Protein AF-A0A7W0KDU4-F1 (afdb_monomer)

Nearest PDB structures (foldseek):
  5l0y-assembly3_C  TM=4.596E-01  e=6.967E-01  Thermochaetoides thermophila DSM 1495
  5krw-assembly1_A  TM=3.909E-01  e=6.651E+00  Salmonella enterica subsp. enterica serovar Typhimurium str. LT2
  2jr0-assembly1_A  TM=1.938E-01  e=4.102E+00  Aquifex aeolicus

Sequence (193 aa):
MLVTELACRDMEAGVRGPADRLGRLIRRILRRAVSKEVAPSSPGLELHPHPRVVNATDPDQTAARPRVPEAALAFRWRRHPQLLSQSTVSVDAEDHERSARSAAVRGLFLARSGRFDDARTAFAVAAEASIDLTATPGFWDLPRSGMLAAAAAYEDVERFREAAALSARVRLRYRPRSMPAMPAGRRRTASGS

Mean predicted aligned error: 19.47 Å

Solvent-accessible surface area (backbone atoms only — not comparable to full-atom values): 12152 Å² total; per-residue (Å²): 145,79,78,72,66,70,69,63,64,73,73,68,82,67,86,86,62,69,64,71,59,49,57,58,51,54,55,56,54,55,64,62,62,74,76,75,82,88,87,89,81,86,80,85,79,84,78,80,86,80,80,88,82,83,82,81,84,85,94,82,81,96,69,92,66,86,79,69,62,65,76,67,64,76,49,61,81,78,67,44,67,72,58,52,55,54,50,49,57,53,50,54,53,52,51,51,51,52,50,20,54,52,26,38,54,50,13,52,54,29,21,67,72,67,40,33,70,65,12,16,56,28,26,26,56,10,41,67,70,68,51,64,65,82,77,40,88,69,46,89,74,42,49,72,64,28,52,49,23,48,23,50,12,25,46,76,65,69,37,49,68,59,18,50,52,48,48,51,51,50,49,63,74,68,50,82,74,81,72,76,79,73,75,81,70,76,77,77,74,87,74,82,132

Secondary structure (DSSP, 8-state):
--SSSTTTTTSS-----THHHHHHHHHHHHHHHTT------------PPPP------------------GGGTTTGGGG-HHHHHHHHHHHHHHHHHHHHHHHHHHHHHHHHTT-HHHHHHHHHHHHHTT--GGGSTTGGGS-HHHHHHHHHHHHHTT-HHHHHHHHHHHHHHTPPPPPPPPP----------

Foldseek 3Di:
DPPPPVVVVVVPPDDDDCPVVVVVVVVVVVVVVVPPDDDDDDDDPDDDDDDDDDDDDDDDDPDDDPCPPVVVVVCPVVPDVVVVVVVVVVVVLVVLQVQLLVLLVVLQVCQQVVNLQSSLVSLLSNVLNVDDSVPRPCSVVGDLSSLLSNLVSCVVNVVPVSSVVSVVVSCVVPPDDDDPDDPPPPPPPPDDD

Radius of gyration: 34.62 Å; Cα contacts (8 Å, |Δi|>4): 107; chains: 1; bounding box: 67×67×109 Å

pLDDT: mean 72.63, std 21.61, range [38.09, 98.31]

Structure (mmCIF, N/CA/C/O backbone):
data_AF-A0A7W0KDU4-F1
#
_entry.id   AF-A0A7W0KDU4-F1
#
loop_
_atom_site.group_PDB
_atom_site.id
_atom_site.type_symbol
_atom_site.label_atom_id
_atom_site.label_alt_id
_atom_site.label_comp_id
_atom_site.label_asym_id
_atom_site.label_entity_id
_atom_site.label_seq_id
_atom_site.pdbx_PDB_ins_code
_atom_site.Cartn_x
_atom_site.Cartn_y
_atom_site.Cartn_z
_atom_site.occupancy
_atom_site.B_iso_or_equiv
_atom_site.auth_seq_id
_atom_site.auth_comp_id
_atom_site.auth_asym_id
_atom_site.auth_atom_id
_atom_site.pdbx_PDB_model_num
ATOM 1 N N . MET A 1 1 ? -0.825 10.100 43.934 1.00 46.88 1 MET A N 1
ATOM 2 C CA . MET A 1 1 ? -0.327 8.836 43.342 1.00 46.88 1 MET A CA 1
ATOM 3 C C . MET A 1 1 ? -1.505 7.922 42.993 1.00 46.88 1 MET A C 1
ATOM 5 O O . MET A 1 1 ? -1.745 6.964 43.704 1.00 46.88 1 MET A O 1
ATOM 9 N N . LEU A 1 2 ? -2.285 8.234 41.948 1.00 54.66 2 LEU A N 1
ATOM 10 C CA . LEU A 1 2 ? -3.469 7.437 41.551 1.00 54.66 2 LEU A CA 1
ATOM 11 C C . LEU A 1 2 ? -3.632 7.310 40.020 1.00 54.66 2 LEU A C 1
ATOM 13 O O . LEU A 1 2 ? -4.696 6.949 39.537 1.00 54.66 2 LEU A O 1
ATOM 17 N N . VAL A 1 3 ? -2.594 7.625 39.235 1.00 51.94 3 VAL A N 1
ATOM 18 C CA . VAL A 1 3 ? -2.694 7.680 37.759 1.00 51.94 3 VAL A CA 1
ATOM 19 C C . VAL A 1 3 ? -2.113 6.425 37.086 1.00 51.94 3 VAL A C 1
ATOM 21 O O . VAL A 1 3 ? -2.343 6.191 35.907 1.00 51.94 3 VAL A O 1
ATOM 24 N N . THR A 1 4 ? -1.413 5.563 37.829 1.00 56.12 4 THR A N 1
ATOM 25 C CA . THR A 1 4 ? -0.739 4.375 37.278 1.00 56.12 4 THR A CA 1
ATOM 26 C C . THR A 1 4 ? -1.557 3.082 37.332 1.00 56.12 4 THR A C 1
ATOM 28 O O . THR A 1 4 ? -1.210 2.141 36.629 1.00 56.12 4 THR A O 1
ATOM 31 N N . GLU A 1 5 ? -2.665 3.012 38.078 1.00 48.78 5 GLU A N 1
ATOM 32 C CA . GLU A 1 5 ? -3.461 1.771 38.154 1.00 48.78 5 GLU A CA 1
ATOM 33 C C . GLU A 1 5 ? -4.454 1.572 36.997 1.00 48.78 5 GLU A C 1
ATOM 35 O O . GLU A 1 5 ? -4.851 0.441 36.719 1.00 48.78 5 GLU A O 1
ATOM 40 N N . LEU A 1 6 ? -4.829 2.628 36.264 1.00 45.47 6 LEU A N 1
ATOM 41 C CA . LEU A 1 6 ? -5.813 2.500 35.178 1.00 45.47 6 LEU A CA 1
ATOM 42 C C . LEU A 1 6 ? -5.225 1.870 33.900 1.00 45.47 6 LEU A C 1
ATOM 44 O O . LEU A 1 6 ? -5.965 1.303 33.105 1.00 45.47 6 LEU A O 1
ATOM 48 N N . ALA A 1 7 ? -3.900 1.916 33.723 1.00 50.09 7 ALA A N 1
ATOM 49 C CA . ALA A 1 7 ? -3.221 1.343 32.559 1.00 50.09 7 ALA A CA 1
ATOM 50 C C . ALA A 1 7 ? -2.943 -0.169 32.690 1.00 50.09 7 ALA A C 1
ATOM 52 O O . ALA A 1 7 ? -2.813 -0.850 31.677 1.00 50.09 7 ALA A O 1
ATOM 53 N N . CYS A 1 8 ? -2.900 -0.720 33.911 1.00 48.50 8 CYS A N 1
ATOM 54 C CA . CYS A 1 8 ? -2.683 -2.160 34.106 1.00 48.50 8 CYS A CA 1
ATOM 55 C C . CYS A 1 8 ? -3.959 -2.994 33.931 1.00 48.50 8 CYS A C 1
ATOM 57 O O . CYS A 1 8 ? -3.870 -4.166 33.580 1.00 48.50 8 CYS A O 1
ATOM 59 N N . ARG A 1 9 ? -5.150 -2.413 34.122 1.00 47.97 9 ARG A N 1
ATOM 60 C CA . ARG A 1 9 ? -6.405 -3.181 34.069 1.00 47.97 9 ARG A CA 1
ATOM 61 C C . ARG A 1 9 ? -6.947 -3.433 32.659 1.00 47.97 9 ARG A C 1
ATOM 63 O O . ARG A 1 9 ? -7.787 -4.312 32.497 1.00 47.97 9 ARG A O 1
ATOM 70 N N . ASP A 1 10 ? -6.456 -2.716 31.650 1.00 45.03 10 ASP A N 1
ATOM 71 C CA . ASP A 1 10 ? -6.925 -2.862 30.262 1.00 45.03 10 ASP A CA 1
ATOM 72 C C . ASP A 1 10 ? -6.167 -3.955 29.477 1.00 45.03 10 ASP A C 1
ATOM 74 O O . ASP A 1 10 ? -6.573 -4.344 28.385 1.00 45.03 10 ASP A O 1
ATOM 78 N N . MET A 1 11 ? -5.090 -4.517 30.048 1.00 47.62 11 MET A N 1
ATOM 79 C CA . MET A 1 11 ? -4.301 -5.582 29.408 1.00 47.62 11 MET A CA 1
ATOM 80 C C . MET A 1 11 ? -4.747 -7.012 29.767 1.00 47.62 11 MET A C 1
ATOM 82 O O . MET A 1 11 ? -4.329 -7.957 29.102 1.00 47.62 11 MET A O 1
ATOM 86 N N . GLU A 1 12 ? -5.630 -7.200 30.756 1.00 48.28 12 GLU A N 1
ATOM 87 C CA . GLU A 1 12 ? -6.080 -8.535 31.202 1.00 48.28 12 GLU A CA 1
ATOM 88 C C . GLU A 1 12 ? -7.428 -8.992 30.613 1.00 48.28 12 GLU A C 1
ATOM 90 O O . GLU A 1 12 ? -7.821 -10.141 30.799 1.00 48.28 12 GLU A O 1
ATOM 95 N N . ALA A 1 13 ? -8.121 -8.170 29.813 1.00 47.25 13 ALA A N 1
ATOM 96 C CA . ALA A 1 13 ? -9.363 -8.569 29.127 1.00 47.25 13 ALA A CA 1
ATOM 97 C C . ALA A 1 13 ? -9.126 -9.420 27.858 1.00 47.25 13 ALA A C 1
ATOM 99 O O . ALA A 1 13 ? -9.922 -9.428 26.913 1.00 47.25 13 ALA A O 1
ATOM 100 N N . GLY A 1 14 ? -8.016 -10.153 27.831 1.00 48.31 14 GLY A N 1
ATOM 101 C CA . GLY A 1 14 ? -7.754 -11.168 26.834 1.00 48.31 14 GLY A CA 1
ATOM 102 C C . GLY A 1 14 ? -8.630 -12.408 27.026 1.00 48.31 14 GLY A C 1
ATOM 103 O O . GLY A 1 14 ? -9.043 -12.783 28.118 1.00 48.31 14 GLY A O 1
ATOM 104 N N . VAL A 1 15 ? -8.753 -13.138 25.922 1.00 51.69 15 VAL A N 1
ATOM 105 C CA . VAL A 1 15 ? -8.893 -14.599 25.923 1.00 51.69 15 VAL A CA 1
ATOM 106 C C . VAL A 1 15 ? -10.314 -15.159 26.082 1.00 51.69 15 VAL A C 1
ATOM 108 O O . VAL A 1 15 ? -10.542 -16.045 26.890 1.00 51.69 15 VAL A O 1
ATOM 111 N N . ARG A 1 16 ? -11.245 -14.757 25.200 1.00 50.19 16 ARG A N 1
ATOM 112 C CA . ARG A 1 16 ? -12.177 -15.686 24.498 1.00 50.19 16 ARG A CA 1
ATOM 113 C C . ARG A 1 16 ? -12.516 -15.128 23.113 1.00 50.19 16 ARG A C 1
ATOM 115 O O . ARG A 1 16 ? -13.591 -14.584 22.874 1.00 50.19 16 ARG A O 1
ATOM 122 N N . GLY A 1 17 ? -11.532 -15.179 22.219 1.00 52.16 17 GLY A N 1
ATOM 123 C CA . GLY A 1 17 ? -11.572 -14.487 20.935 1.00 52.16 17 GLY A CA 1
ATOM 124 C C . GLY A 1 17 ? -12.454 -15.146 19.858 1.00 52.16 17 GLY A C 1
ATOM 125 O O . GLY A 1 17 ? -12.728 -16.346 19.897 1.00 52.16 17 GLY A O 1
ATOM 126 N N . PRO A 1 18 ? -12.842 -14.376 18.825 1.00 53.12 18 PRO A N 1
ATOM 127 C CA . PRO A 1 18 ? -13.641 -14.818 17.671 1.00 53.12 18 PRO A CA 1
ATOM 128 C C . PRO A 1 18 ? -13.005 -15.946 16.831 1.00 53.12 18 PRO A C 1
ATOM 130 O O . PRO A 1 18 ? -13.677 -16.509 15.963 1.00 53.12 18 PRO A O 1
ATOM 133 N N . ALA A 1 19 ? -11.754 -16.326 17.112 1.00 52.06 19 ALA A N 1
ATOM 134 C CA . ALA A 1 19 ? -11.057 -17.465 16.515 1.00 52.06 19 ALA A CA 1
ATOM 135 C C . ALA A 1 19 ? -11.823 -18.795 16.694 1.00 52.06 19 ALA A C 1
ATOM 137 O O . ALA A 1 19 ? -11.946 -19.567 15.740 1.00 52.06 19 ALA A O 1
ATOM 138 N N . ASP A 1 20 ? -12.472 -19.006 17.846 1.00 52.50 20 ASP A N 1
ATOM 139 C CA . ASP A 1 20 ? -13.303 -20.198 18.099 1.00 52.50 20 ASP A CA 1
ATOM 140 C C . ASP A 1 20 ? -14.626 -20.199 17.313 1.00 52.50 20 ASP A C 1
ATOM 142 O O . ASP A 1 20 ? -15.252 -21.244 17.095 1.00 52.50 20 ASP A O 1
ATOM 146 N N . ARG A 1 21 ? -15.100 -19.025 16.876 1.00 53.06 21 ARG A N 1
ATOM 147 C CA . ARG A 1 21 ? -16.274 -18.917 15.992 1.00 53.06 21 ARG A CA 1
ATOM 148 C C . ARG A 1 21 ? -15.890 -19.151 14.530 1.00 53.06 21 ARG A C 1
ATOM 150 O O . ARG A 1 21 ? -16.657 -19.800 13.819 1.00 53.06 21 ARG A O 1
ATOM 157 N N . LEU A 1 22 ? -14.697 -18.728 14.108 1.00 54.75 22 LEU A N 1
ATOM 158 C CA . LEU A 1 22 ? -14.199 -18.942 12.745 1.00 54.75 22 LEU A CA 1
ATOM 159 C C . LEU A 1 22 ? -13.849 -20.419 12.477 1.00 54.75 22 LEU A C 1
ATOM 161 O O . LEU A 1 22 ? -14.208 -20.958 11.429 1.00 54.75 22 LEU A O 1
ATOM 165 N N . GLY A 1 23 ? -13.255 -21.111 13.459 1.00 54.22 23 GLY A N 1
ATOM 166 C CA . GLY A 1 23 ? -12.927 -22.540 13.351 1.00 54.22 23 GLY A CA 1
ATOM 167 C C . GLY A 1 23 ? -14.150 -23.442 13.122 1.00 54.22 23 GLY A C 1
ATOM 168 O O . GLY A 1 23 ? -14.077 -24.436 12.395 1.00 54.22 23 GLY A O 1
ATOM 169 N N . ARG A 1 24 ? -15.318 -23.064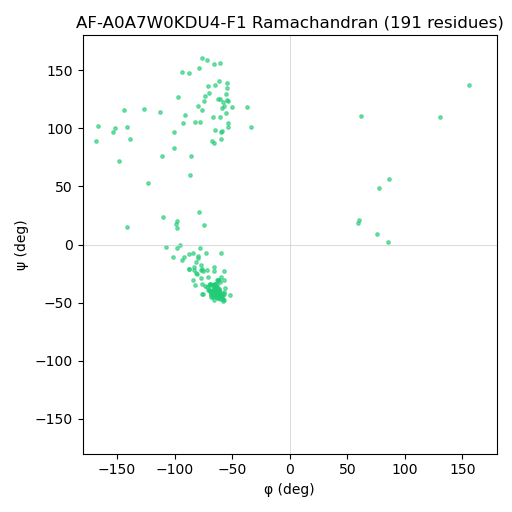 13.664 1.00 58.00 24 ARG A N 1
ATOM 170 C CA . ARG A 1 24 ? -16.587 -23.785 13.444 1.00 58.00 24 ARG A CA 1
ATOM 171 C C . ARG A 1 24 ? -17.211 -23.513 12.073 1.00 58.00 24 ARG A C 1
ATOM 173 O O . ARG A 1 24 ? -17.873 -24.400 11.535 1.00 58.00 24 ARG A O 1
ATOM 180 N N . LEU A 1 25 ? -16.983 -22.334 11.489 1.00 55.47 25 LEU A N 1
ATOM 181 C CA . LEU A 1 25 ? -17.495 -21.987 10.160 1.00 55.47 25 LEU A CA 1
ATOM 182 C C . LEU A 1 25 ? -16.686 -22.680 9.050 1.00 55.47 25 LEU A C 1
ATOM 184 O O . LEU A 1 25 ? -17.262 -23.273 8.140 1.00 55.47 25 LEU A O 1
ATOM 188 N N . ILE A 1 26 ? -15.356 -22.696 9.188 1.00 62.00 26 ILE A N 1
ATOM 189 C CA . ILE A 1 26 ? -14.434 -23.324 8.229 1.00 62.00 26 ILE A CA 1
ATOM 190 C C . ILE A 1 26 ? -14.658 -24.847 8.163 1.00 62.00 26 ILE A C 1
ATOM 192 O O . ILE A 1 26 ? -14.751 -25.407 7.070 1.00 62.00 26 ILE A O 1
ATOM 196 N N . ARG A 1 27 ? -14.892 -25.522 9.304 1.00 58.19 27 ARG A N 1
ATOM 197 C CA . ARG A 1 27 ? -15.268 -26.955 9.323 1.00 58.19 27 ARG A CA 1
ATOM 198 C C . ARG A 1 27 ? -16.593 -27.259 8.613 1.00 58.19 27 ARG A C 1
ATOM 200 O O . ARG A 1 27 ? -16.745 -28.352 8.070 1.00 58.19 27 ARG A O 1
ATOM 207 N N . ARG A 1 28 ? -17.555 -26.328 8.608 1.00 57.50 28 ARG A N 1
ATOM 208 C CA . ARG A 1 28 ? -18.862 -26.517 7.948 1.00 57.50 28 ARG A CA 1
ATOM 209 C C . ARG A 1 28 ? -18.777 -26.376 6.429 1.00 57.50 28 ARG A C 1
ATOM 211 O O . ARG A 1 28 ? -19.480 -27.093 5.724 1.00 57.50 28 ARG A O 1
ATOM 218 N N . ILE A 1 29 ? -17.907 -25.496 5.935 1.00 57.41 29 ILE A N 1
ATOM 219 C CA . ILE A 1 29 ? -17.701 -25.289 4.495 1.00 57.41 29 ILE A CA 1
ATOM 220 C C . ILE A 1 29 ? -16.891 -26.450 3.901 1.00 57.41 29 ILE A C 1
ATOM 222 O O . ILE A 1 29 ? -17.283 -27.003 2.875 1.00 57.41 29 ILE A O 1
ATOM 226 N N . LEU A 1 30 ? -15.845 -26.912 4.596 1.00 56.62 30 LEU A N 1
ATOM 227 C CA . LEU A 1 30 ? -15.035 -28.052 4.146 1.00 56.62 30 LEU A CA 1
ATOM 228 C C . LEU A 1 30 ? -15.821 -29.373 4.110 1.00 56.62 30 LEU A C 1
ATOM 230 O O . LEU A 1 30 ? -15.653 -30.146 3.173 1.00 56.62 30 LEU A O 1
ATOM 234 N N . ARG A 1 31 ? -16.760 -29.614 5.041 1.00 50.69 31 ARG A N 1
ATOM 235 C CA . ARG A 1 31 ? -17.646 -30.797 4.967 1.00 50.69 31 ARG A CA 1
ATOM 236 C C . ARG A 1 31 ? -18.601 -30.786 3.770 1.00 50.69 31 ARG A C 1
ATOM 238 O O . ARG A 1 31 ? -19.053 -31.850 3.371 1.00 50.69 31 ARG A O 1
ATOM 245 N N . ARG A 1 32 ? -18.916 -29.619 3.198 1.00 46.41 32 ARG A N 1
ATOM 246 C CA . ARG A 1 32 ? -19.826 -29.505 2.046 1.00 46.41 32 ARG A CA 1
ATOM 247 C C . ARG A 1 32 ? -19.105 -29.655 0.703 1.00 46.41 32 ARG A C 1
ATOM 249 O O . ARG A 1 32 ? -19.750 -29.991 -0.283 1.00 46.41 32 ARG A O 1
ATOM 256 N N . ALA A 1 33 ? -17.790 -29.435 0.668 1.00 45.12 33 ALA A N 1
ATOM 257 C CA . ALA A 1 33 ? -16.981 -29.573 -0.542 1.00 45.12 33 ALA A CA 1
ATOM 258 C C . ALA A 1 33 ? -16.596 -31.033 -0.851 1.00 45.12 33 ALA A C 1
ATOM 260 O O . ALA A 1 33 ? -16.415 -31.373 -2.012 1.00 45.12 33 ALA A O 1
ATOM 261 N N . VAL A 1 34 ? -16.542 -31.910 0.158 1.00 48.00 34 VAL A N 1
ATOM 262 C CA . VAL A 1 34 ? -16.150 -33.326 -0.018 1.00 48.00 34 VAL A CA 1
ATOM 263 C C . VAL A 1 34 ? -17.292 -34.206 -0.562 1.00 48.00 34 VAL A C 1
ATOM 265 O O . VAL A 1 34 ? -17.061 -35.331 -0.980 1.00 48.00 34 VAL A O 1
ATOM 268 N N . SER A 1 35 ? -18.531 -33.709 -0.628 1.00 45.19 35 SER A N 1
ATOM 269 C CA . SER A 1 35 ? -19.683 -34.492 -1.116 1.00 45.19 35 SER A CA 1
ATOM 270 C C . SER A 1 35 ? -20.058 -34.237 -2.580 1.00 45.19 35 SER A C 1
ATOM 272 O O . SER A 1 35 ? -21.152 -34.619 -2.989 1.00 45.19 35 SER A O 1
ATOM 274 N N . LYS A 1 36 ? -19.202 -33.584 -3.380 1.00 40.75 36 LYS A N 1
ATOM 275 C CA . LYS A 1 36 ? -19.503 -33.283 -4.790 1.00 40.75 36 LYS A CA 1
ATOM 276 C C . LYS A 1 36 ? -18.460 -33.847 -5.758 1.00 40.75 36 LYS A C 1
ATOM 278 O O . LYS A 1 36 ? -17.963 -33.130 -6.612 1.00 40.75 36 LYS A O 1
ATOM 283 N N . GLU A 1 37 ? -18.187 -35.142 -5.648 1.00 42.34 37 GLU A N 1
ATOM 284 C CA . GLU A 1 37 ? -17.565 -35.935 -6.715 1.00 42.34 37 GLU A CA 1
ATOM 285 C C . GLU A 1 37 ? -18.250 -37.301 -6.805 1.00 42.34 37 GLU A C 1
ATOM 287 O O . GLU A 1 37 ? -17.855 -38.236 -6.123 1.00 42.34 37 GLU A O 1
ATOM 292 N N . VAL A 1 38 ? -19.290 -37.408 -7.640 1.00 41.09 38 VAL A N 1
ATOM 293 C CA . VAL A 1 38 ? -19.690 -38.656 -8.315 1.00 41.09 38 VAL A CA 1
ATOM 294 C C . VAL A 1 38 ? -20.383 -38.266 -9.624 1.00 41.09 38 VAL A C 1
ATOM 296 O O . VAL A 1 38 ? -21.538 -37.848 -9.606 1.00 41.09 38 VAL A O 1
ATOM 299 N N . ALA A 1 39 ? -19.658 -38.350 -10.742 1.00 38.09 39 ALA A N 1
ATOM 300 C CA . ALA A 1 39 ? -20.033 -39.112 -11.945 1.00 38.09 39 ALA A CA 1
ATOM 301 C C . ALA A 1 39 ? -19.349 -38.562 -13.221 1.00 38.09 39 ALA A C 1
ATOM 303 O O . ALA A 1 39 ? -19.301 -37.345 -13.413 1.00 38.09 39 ALA A O 1
ATOM 304 N N . PRO A 1 40 ? -18.842 -39.453 -14.096 1.00 51.28 40 PRO A N 1
ATOM 305 C CA . PRO A 1 40 ? -18.082 -39.124 -15.296 1.00 51.28 40 PRO A CA 1
ATOM 306 C C . PRO A 1 40 ? -18.986 -39.034 -16.535 1.00 51.28 40 PRO A C 1
ATOM 308 O O . PRO A 1 40 ? -19.943 -39.793 -16.671 1.00 51.28 40 PRO A O 1
ATOM 311 N N . SER A 1 41 ? -18.634 -38.181 -17.494 1.00 42.31 41 SER A N 1
ATOM 312 C CA . SER A 1 41 ? -19.131 -38.321 -18.866 1.00 42.31 41 SER A CA 1
ATOM 313 C C . SER A 1 41 ? -18.146 -37.708 -19.853 1.00 42.31 41 SER A C 1
ATOM 315 O O . SER A 1 41 ? -18.140 -36.500 -20.093 1.00 42.31 41 SER A O 1
ATOM 317 N N . SER A 1 42 ? -17.309 -38.575 -20.412 1.00 50.81 42 SER A N 1
ATOM 318 C CA . SER A 1 42 ? -16.620 -38.355 -21.678 1.00 50.81 42 SER A CA 1
ATOM 319 C C . SER A 1 42 ? -17.634 -38.192 -22.813 1.00 50.81 42 SER A C 1
ATOM 321 O O . SER A 1 42 ? -18.587 -38.966 -22.897 1.00 50.81 42 SER A O 1
ATOM 323 N N . PRO A 1 43 ? -17.371 -37.280 -23.751 1.00 47.34 43 PRO A N 1
ATOM 324 C CA . PRO A 1 43 ? -17.578 -37.537 -25.170 1.00 47.34 43 PRO A CA 1
ATOM 325 C C . PRO A 1 43 ? -16.181 -37.562 -25.824 1.00 47.34 43 PRO A C 1
ATOM 327 O O . PRO A 1 43 ? -15.432 -36.597 -25.748 1.00 47.34 43 PRO A O 1
ATOM 330 N N . GLY A 1 44 ? -15.688 -38.681 -26.351 1.00 39.50 44 GLY A N 1
ATOM 331 C CA . GLY A 1 44 ? -16.317 -39.389 -27.461 1.00 39.50 44 GLY A CA 1
ATOM 332 C C . GLY A 1 44 ? -16.024 -38.674 -28.785 1.00 39.50 44 GLY A C 1
ATOM 333 O O . GLY A 1 44 ? -16.952 -38.376 -29.523 1.00 39.50 44 GLY A O 1
ATOM 334 N N . LEU A 1 45 ? -14.758 -38.332 -29.056 1.00 45.06 45 LEU A N 1
ATOM 335 C CA . LEU A 1 45 ? -14.302 -37.893 -30.378 1.00 45.06 45 LEU A CA 1
ATOM 336 C C . LEU A 1 45 ? -13.625 -39.080 -31.066 1.00 45.06 45 LEU A C 1
ATOM 338 O O . LEU A 1 45 ? -12.409 -39.256 -31.011 1.00 45.06 45 LEU A O 1
ATOM 342 N N . GLU A 1 46 ? -14.460 -39.922 -31.672 1.00 41.38 46 GLU A N 1
ATOM 343 C CA . GLU A 1 46 ? -14.039 -40.898 -32.668 1.00 41.38 46 GLU A CA 1
ATOM 344 C C . GLU A 1 46 ? -13.554 -40.155 -33.918 1.00 41.38 46 GLU A C 1
ATOM 346 O O . GLU A 1 46 ? -14.333 -39.552 -34.655 1.00 41.38 46 GLU A O 1
ATOM 351 N N . LEU A 1 47 ? -12.246 -40.195 -34.164 1.00 46.28 47 LEU A N 1
ATOM 352 C CA . LEU A 1 47 ? -11.676 -39.881 -35.468 1.00 46.28 47 LEU A CA 1
ATOM 353 C C . LEU A 1 47 ? -11.541 -41.191 -36.242 1.00 46.28 47 LEU A C 1
ATOM 355 O O . LEU A 1 47 ? -10.665 -42.013 -35.973 1.00 46.28 47 LEU A O 1
ATOM 359 N N . HIS A 1 48 ? -12.453 -41.374 -37.195 1.00 44.56 48 HIS A N 1
ATOM 360 C CA . HIS A 1 48 ? -12.411 -42.435 -38.191 1.00 44.56 48 HIS A CA 1
ATOM 361 C C . HIS A 1 48 ? -11.071 -42.443 -38.961 1.00 44.56 48 HIS A C 1
ATOM 363 O O . HIS A 1 48 ? -10.590 -41.383 -39.372 1.00 44.56 48 HIS A O 1
ATOM 369 N N . PRO A 1 49 ? -10.491 -43.626 -39.233 1.00 51.56 49 PRO A N 1
ATOM 370 C CA . PRO A 1 49 ? -9.325 -43.768 -40.096 1.00 51.56 49 PRO A CA 1
ATOM 371 C C . PRO A 1 49 ? -9.746 -43.728 -41.572 1.00 51.56 49 PRO A C 1
ATOM 373 O O . PRO A 1 49 ? -10.488 -44.595 -42.036 1.00 51.56 49 PRO A O 1
ATOM 376 N N . HIS A 1 50 ? -9.251 -42.748 -42.333 1.00 47.16 50 HIS A N 1
ATOM 377 C CA . HIS A 1 50 ? -9.374 -42.755 -43.793 1.00 47.16 50 HIS A CA 1
ATOM 378 C C . HIS A 1 50 ? -8.219 -43.523 -44.466 1.00 47.16 50 HIS A C 1
ATOM 380 O O . HIS A 1 50 ? -7.105 -43.573 -43.937 1.00 47.16 50 HIS A O 1
ATOM 386 N N . PRO A 1 51 ? -8.496 -44.176 -45.610 1.00 50.09 51 PRO A N 1
ATOM 387 C CA . PRO A 1 51 ? -7.693 -45.267 -46.143 1.00 50.09 51 PRO A CA 1
ATOM 388 C C . PRO A 1 51 ? -6.418 -44.826 -46.870 1.00 50.09 51 PRO A C 1
ATOM 390 O O . PRO A 1 51 ? -6.339 -43.774 -47.499 1.00 50.09 51 PRO A O 1
ATOM 393 N N . ARG A 1 52 ? -5.449 -45.745 -46.814 1.00 43.22 52 ARG A N 1
ATOM 394 C CA . ARG A 1 52 ? -4.245 -45.861 -47.645 1.00 43.22 52 ARG A CA 1
ATOM 395 C C . ARG A 1 52 ? -4.499 -45.466 -49.105 1.00 43.22 52 ARG A C 1
ATOM 397 O O . ARG A 1 52 ? -5.210 -46.176 -49.812 1.00 43.22 52 ARG A O 1
ATOM 404 N N . VAL A 1 53 ? -3.810 -44.429 -49.576 1.00 46.44 53 VAL A N 1
ATOM 405 C CA . VAL A 1 53 ? -3.518 -44.261 -51.005 1.00 46.44 53 VAL A CA 1
ATOM 406 C C . VAL A 1 53 ? -2.180 -44.936 -51.276 1.00 46.44 53 VAL A C 1
ATOM 408 O O . VAL A 1 53 ? -1.133 -44.526 -50.777 1.00 46.44 53 VAL A O 1
ATOM 411 N N . VAL A 1 54 ? -2.255 -46.033 -52.020 1.00 47.66 54 VAL A N 1
ATOM 412 C CA . VAL A 1 54 ? -1.124 -46.787 -52.548 1.00 47.66 54 VAL A CA 1
ATOM 413 C C . VAL A 1 54 ? -0.679 -46.074 -53.821 1.00 47.66 54 VAL A C 1
ATOM 415 O O . VAL A 1 54 ? -1.353 -46.189 -54.837 1.00 47.66 54 VAL A O 1
ATOM 418 N N . ASN A 1 55 ? 0.439 -45.351 -53.780 1.00 45.62 55 ASN A N 1
ATOM 419 C CA . ASN A 1 55 ? 1.138 -44.957 -55.001 1.00 45.62 55 ASN A CA 1
ATOM 420 C C . ASN A 1 55 ? 2.317 -45.906 -55.184 1.00 45.62 55 ASN A C 1
ATOM 422 O O . ASN A 1 55 ? 3.364 -45.773 -54.551 1.00 45.62 55 ASN A O 1
ATOM 426 N N . ALA A 1 56 ? 2.071 -46.918 -56.008 1.00 42.78 56 ALA A N 1
ATOM 427 C CA . ALA A 1 56 ? 3.078 -47.823 -56.511 1.00 42.78 56 ALA A CA 1
ATOM 428 C C . ALA A 1 56 ? 3.918 -47.104 -57.583 1.00 42.78 56 ALA A C 1
ATOM 430 O O . ALA A 1 56 ? 3.378 -46.611 -58.566 1.00 42.78 56 ALA A O 1
ATOM 431 N N . THR A 1 57 ? 5.227 -47.090 -57.328 1.00 44.06 57 THR A N 1
ATOM 432 C CA . THR A 1 57 ? 6.331 -47.235 -58.290 1.00 44.06 57 THR A CA 1
ATOM 433 C C . THR A 1 57 ? 6.502 -46.195 -59.405 1.00 44.06 57 THR A C 1
ATOM 435 O O . THR A 1 57 ? 5.810 -46.227 -60.411 1.00 44.06 57 THR A O 1
ATOM 438 N N . ASP A 1 58 ? 7.578 -45.412 -59.293 1.00 42.28 58 ASP A N 1
ATOM 439 C CA . ASP A 1 58 ? 8.478 -45.154 -60.424 1.00 42.28 58 ASP A CA 1
ATOM 440 C C . ASP A 1 58 ? 9.923 -45.061 -59.885 1.00 42.28 58 ASP A C 1
ATOM 442 O O . ASP A 1 58 ? 10.194 -44.196 -59.043 1.00 42.28 58 ASP A O 1
ATOM 446 N N . PRO A 1 59 ? 10.850 -45.968 -60.255 1.00 55.94 59 PRO A N 1
ATOM 447 C CA . PRO A 1 59 ? 12.218 -45.960 -59.769 1.00 55.94 59 PRO A CA 1
ATOM 448 C C . PRO A 1 59 ? 13.166 -45.588 -60.908 1.00 55.94 59 PRO A C 1
ATOM 450 O O . PRO A 1 59 ? 13.842 -46.455 -61.440 1.00 55.94 59 PRO A O 1
ATOM 453 N N . ASP A 1 60 ? 13.239 -44.313 -61.278 1.00 48.12 60 ASP A N 1
ATOM 454 C CA . ASP A 1 60 ? 14.442 -43.805 -61.937 1.00 48.12 60 ASP A CA 1
ATOM 455 C C . ASP A 1 60 ? 14.445 -42.278 -61.974 1.00 48.12 60 ASP A C 1
ATOM 457 O O . ASP A 1 60 ? 13.750 -41.652 -62.772 1.00 48.12 60 ASP A O 1
ATOM 461 N N . GLN A 1 61 ? 15.225 -41.666 -61.081 1.00 50.84 61 GLN A N 1
ATOM 462 C CA . GLN A 1 61 ? 15.994 -40.470 -61.423 1.00 50.84 61 GLN A CA 1
ATOM 463 C C . GLN A 1 61 ? 16.999 -40.149 -60.322 1.00 50.84 61 GLN A C 1
ATOM 465 O O . GLN A 1 61 ? 16.784 -39.399 -59.368 1.00 50.84 61 GLN A O 1
ATOM 470 N N . THR A 1 62 ? 18.155 -40.761 -60.524 1.00 52.62 62 THR A N 1
ATOM 471 C CA . THR A 1 62 ? 19.448 -40.387 -59.981 1.00 52.62 62 THR A CA 1
ATOM 472 C C . THR A 1 62 ? 19.794 -38.968 -60.446 1.00 52.62 62 THR A C 1
ATOM 474 O O . THR A 1 62 ? 20.311 -38.770 -61.539 1.00 52.62 62 THR A O 1
ATOM 477 N N . ALA A 1 63 ? 19.522 -37.961 -59.619 1.00 48.19 63 ALA A N 1
ATOM 478 C CA . ALA A 1 63 ? 20.123 -36.638 -59.768 1.00 48.19 63 ALA A CA 1
ATOM 479 C C . ALA A 1 63 ? 20.440 -36.072 -58.383 1.00 48.19 63 ALA A C 1
ATOM 481 O O . ALA A 1 63 ? 19.572 -35.615 -57.637 1.00 48.19 63 ALA A O 1
ATOM 482 N N . ALA A 1 64 ? 21.719 -36.170 -58.030 1.00 55.53 64 ALA A N 1
ATOM 483 C CA . ALA A 1 64 ? 22.306 -35.722 -56.782 1.00 55.53 64 ALA A CA 1
ATOM 484 C C . ALA A 1 64 ? 21.986 -34.243 -56.498 1.00 55.53 64 ALA A C 1
ATOM 486 O O . ALA A 1 64 ? 22.626 -33.333 -57.019 1.00 55.53 64 ALA A O 1
ATOM 487 N N . ARG A 1 65 ? 21.013 -33.999 -55.615 1.00 50.44 65 ARG A N 1
ATOM 488 C CA . ARG A 1 65 ? 20.908 -32.748 -54.860 1.00 50.44 65 ARG A CA 1
ATOM 489 C C . ARG A 1 65 ? 21.544 -32.975 -53.489 1.00 50.44 65 ARG A C 1
ATOM 491 O O . ARG A 1 65 ? 21.129 -33.916 -52.808 1.00 50.44 65 ARG A O 1
ATOM 498 N N . PRO A 1 66 ? 22.507 -32.148 -53.043 1.00 54.09 66 PRO A N 1
ATOM 499 C CA . PRO A 1 66 ? 22.968 -32.216 -51.666 1.00 54.09 66 PRO A CA 1
ATOM 500 C C . PRO A 1 66 ? 21.771 -31.920 -50.756 1.00 54.09 66 PRO A C 1
ATOM 502 O O . PRO A 1 66 ? 21.250 -30.804 -50.732 1.00 54.09 66 PRO A O 1
ATOM 505 N N . ARG A 1 67 ? 21.295 -32.948 -50.044 1.00 53.62 67 ARG A N 1
ATOM 506 C CA . ARG A 1 67 ? 20.294 -32.819 -48.982 1.00 53.62 67 ARG A CA 1
ATOM 507 C C . ARG A 1 67 ? 20.925 -32.016 -47.850 1.00 53.62 67 ARG A C 1
ATOM 509 O O . ARG A 1 67 ? 21.508 -32.578 -46.929 1.00 53.62 67 ARG A O 1
ATOM 516 N N . VAL A 1 68 ? 20.818 -30.692 -47.923 1.00 59.38 68 VAL A N 1
ATOM 517 C CA . VAL A 1 68 ? 20.920 -29.860 -46.724 1.00 59.38 68 VAL A CA 1
ATOM 518 C C . VAL A 1 68 ? 19.810 -30.356 -45.795 1.00 59.38 68 VAL A C 1
ATOM 520 O O . VAL A 1 68 ? 18.660 -30.408 -46.240 1.00 59.38 68 VAL A O 1
ATOM 523 N N . PRO A 1 69 ? 20.112 -30.791 -44.559 1.00 61.19 69 PRO A N 1
ATOM 524 C CA . PRO A 1 69 ? 19.083 -31.281 -43.657 1.00 61.19 69 PRO A CA 1
ATOM 525 C C . PRO A 1 69 ? 18.039 -30.178 -43.479 1.00 61.19 69 PRO A C 1
ATOM 527 O O . PRO A 1 69 ? 18.354 -29.081 -43.030 1.00 61.19 69 PRO A O 1
ATOM 530 N N . GLU A 1 70 ? 16.795 -30.459 -43.856 1.00 51.34 70 GLU A N 1
ATOM 531 C CA . GLU A 1 70 ? 15.654 -29.534 -43.810 1.00 51.34 70 GLU A CA 1
ATOM 532 C C . GLU A 1 70 ? 15.407 -28.981 -42.391 1.00 51.34 70 GLU A C 1
ATOM 534 O O . GLU A 1 70 ? 14.934 -27.858 -42.212 1.00 51.34 70 GLU A O 1
ATOM 539 N N . ALA A 1 71 ? 15.887 -29.707 -41.374 1.00 55.38 71 ALA A N 1
ATOM 540 C CA . ALA A 1 71 ? 15.986 -29.247 -39.994 1.00 55.38 71 ALA A CA 1
ATOM 541 C C . ALA A 1 71 ? 16.819 -27.958 -39.830 1.00 55.38 71 ALA A C 1
ATOM 543 O O . ALA A 1 71 ? 16.512 -27.149 -38.963 1.00 55.38 71 ALA A O 1
ATOM 544 N N . ALA A 1 72 ? 17.831 -27.708 -40.668 1.00 53.44 72 ALA A N 1
ATOM 545 C CA . ALA A 1 72 ? 18.642 -26.489 -40.623 1.00 53.44 72 ALA A CA 1
ATOM 546 C C . ALA A 1 72 ? 17.914 -25.257 -41.200 1.00 53.44 72 ALA A C 1
ATOM 548 O O . ALA A 1 72 ? 18.224 -24.126 -40.825 1.00 53.44 72 ALA A O 1
ATOM 549 N N . LEU A 1 73 ? 16.910 -25.451 -42.066 1.00 52.66 73 LEU A N 1
ATOM 550 C CA . LEU A 1 73 ? 16.117 -24.360 -42.647 1.00 52.66 73 LEU A CA 1
ATOM 551 C C . LEU A 1 73 ? 14.917 -23.961 -41.776 1.00 52.66 73 LEU A C 1
ATOM 553 O O . LEU A 1 73 ? 14.458 -22.823 -41.874 1.00 52.66 73 LEU A O 1
ATOM 557 N N . ALA A 1 74 ? 14.461 -24.839 -40.877 1.00 55.00 74 ALA A N 1
ATOM 558 C CA . ALA A 1 74 ? 13.374 -24.554 -39.936 1.00 55.00 74 ALA A CA 1
ATOM 559 C C . ALA A 1 74 ? 13.727 -23.466 -38.895 1.00 55.00 74 ALA A C 1
ATOM 561 O O . ALA A 1 74 ? 12.838 -22.841 -38.319 1.00 55.00 74 ALA A O 1
ATOM 562 N N . PHE A 1 75 ? 15.019 -23.184 -38.681 1.00 54.56 75 PHE A N 1
ATOM 563 C CA . PHE A 1 75 ? 15.484 -22.231 -37.663 1.00 54.56 75 PHE A CA 1
ATOM 564 C C . PHE A 1 75 ? 16.017 -20.902 -38.216 1.00 54.56 75 PHE A C 1
ATOM 566 O O . PHE A 1 75 ? 16.367 -20.025 -37.426 1.00 54.56 75 PHE A O 1
ATOM 573 N N . ARG A 1 76 ? 16.064 -20.703 -39.543 1.00 55.34 76 ARG A N 1
ATOM 574 C CA . ARG A 1 76 ? 16.661 -19.487 -40.138 1.00 55.34 76 ARG A CA 1
ATOM 575 C C . ARG A 1 76 ? 15.895 -18.205 -39.798 1.00 55.34 76 ARG A C 1
ATOM 577 O O . ARG A 1 76 ? 16.508 -17.175 -39.551 1.00 55.34 76 ARG A O 1
ATOM 584 N N . TRP A 1 77 ? 14.569 -18.289 -39.688 1.00 55.84 77 TRP A N 1
ATOM 585 C CA . TRP A 1 77 ? 13.716 -17.154 -39.314 1.00 55.84 77 TRP A CA 1
ATOM 586 C C . TRP A 1 77 ? 1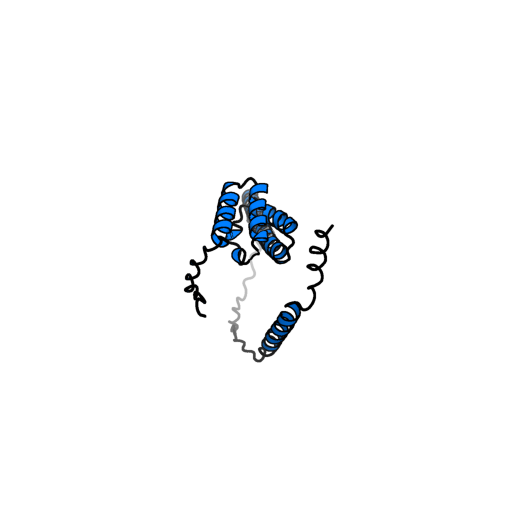3.745 -16.845 -37.805 1.00 55.84 77 TRP A C 1
ATOM 588 O O . TRP A 1 77 ? 13.385 -15.745 -37.403 1.00 55.84 77 TRP A O 1
ATOM 598 N N . ARG A 1 78 ? 14.207 -17.783 -36.959 1.00 57.75 78 ARG A N 1
ATOM 599 C CA . ARG A 1 78 ? 14.296 -17.615 -35.491 1.00 57.75 78 ARG A CA 1
ATOM 600 C C . ARG A 1 78 ? 15.566 -16.903 -35.016 1.00 57.75 78 ARG A C 1
ATOM 602 O O . ARG A 1 78 ? 15.676 -16.601 -33.834 1.00 57.75 78 ARG A O 1
ATOM 609 N N . ARG A 1 79 ? 16.530 -16.642 -35.904 1.00 59.06 79 ARG A N 1
ATOM 610 C CA . ARG A 1 79 ? 17.812 -15.995 -35.569 1.00 59.06 79 ARG A CA 1
ATOM 611 C C . ARG A 1 79 ? 17.932 -14.578 -36.129 1.00 59.06 79 ARG A C 1
ATOM 613 O O . ARG A 1 79 ? 19.042 -14.103 -36.338 1.00 59.06 79 ARG A O 1
ATOM 620 N N . HIS A 1 80 ? 16.813 -13.902 -36.392 1.00 62.31 80 HIS A N 1
ATOM 621 C CA . HIS A 1 80 ? 16.868 -12.478 -36.706 1.00 62.31 80 HIS A CA 1
ATOM 622 C C . HIS A 1 80 ? 17.084 -11.694 -35.402 1.00 62.31 80 HIS A C 1
ATOM 624 O O . HIS A 1 80 ? 16.208 -11.727 -34.532 1.00 62.31 80 HIS A O 1
ATOM 630 N N . PRO A 1 81 ? 18.216 -10.984 -35.237 1.00 66.00 81 PRO A N 1
ATOM 631 C CA . PRO A 1 81 ? 18.550 -10.313 -33.978 1.00 66.00 81 PRO A CA 1
ATOM 632 C C . PRO A 1 81 ? 17.501 -9.267 -33.567 1.00 66.00 81 PRO A C 1
ATOM 634 O O . PRO A 1 81 ? 17.276 -9.063 -32.380 1.00 66.00 81 PRO A O 1
ATOM 637 N N . GLN A 1 82 ? 16.797 -8.674 -34.536 1.00 65.56 82 GLN A N 1
ATOM 638 C CA . GLN A 1 82 ? 15.725 -7.697 -34.304 1.00 65.56 82 GLN A CA 1
ATOM 639 C C . GLN A 1 82 ? 14.443 -8.299 -33.702 1.00 65.56 82 GLN A C 1
ATOM 641 O O . GLN A 1 82 ? 13.716 -7.599 -33.008 1.00 65.56 82 GLN A O 1
ATOM 646 N N . LEU A 1 83 ? 14.152 -9.583 -33.942 1.00 61.19 83 LEU A N 1
ATOM 647 C CA . LEU A 1 83 ? 12.990 -10.256 -33.343 1.00 61.19 83 LEU A CA 1
ATOM 648 C C . LEU A 1 83 ? 13.308 -10.777 -31.939 1.00 61.19 83 LEU A C 1
ATOM 650 O O . LEU A 1 83 ? 12.433 -10.799 -31.075 1.00 61.19 83 LEU A O 1
ATOM 654 N N . LEU A 1 84 ? 14.567 -11.152 -31.693 1.00 60.38 84 LEU A N 1
ATOM 655 C CA . LEU A 1 84 ? 15.041 -11.530 -30.363 1.00 60.38 84 LEU A CA 1
ATOM 656 C C . LEU A 1 84 ? 15.021 -10.331 -29.410 1.00 60.38 84 LEU A C 1
ATOM 658 O O . LEU A 1 84 ? 14.506 -10.471 -28.308 1.00 60.38 84 LEU A O 1
ATOM 662 N N . SER A 1 85 ? 15.481 -9.153 -29.845 1.00 61.41 85 SER A N 1
ATOM 663 C CA . SER A 1 85 ? 15.464 -7.947 -29.006 1.00 61.41 85 SER A CA 1
ATOM 664 C C . SER A 1 85 ? 14.050 -7.472 -28.663 1.00 61.41 85 SER A C 1
ATOM 666 O O . SER A 1 85 ? 13.807 -7.028 -27.546 1.00 61.41 85 SER A O 1
ATOM 668 N N . GLN A 1 86 ? 13.098 -7.595 -29.592 1.00 60.94 86 GLN A N 1
ATOM 669 C CA . GLN A 1 86 ? 11.695 -7.266 -29.319 1.00 60.94 86 GLN A CA 1
ATOM 670 C C . GLN A 1 86 ? 11.043 -8.279 -28.370 1.00 60.94 86 GLN A C 1
ATOM 672 O O . GLN A 1 86 ? 10.295 -7.877 -27.484 1.00 60.94 86 GLN A O 1
ATOM 677 N N . SER A 1 87 ? 11.370 -9.568 -28.512 1.00 62.28 87 SER A N 1
ATOM 678 C CA . SER A 1 87 ? 10.827 -10.626 -27.651 1.00 62.28 87 SER A CA 1
ATOM 679 C C . SER A 1 87 ? 11.353 -10.538 -26.216 1.00 62.28 87 SER A C 1
ATOM 681 O O . SER A 1 87 ? 10.592 -10.745 -25.276 1.00 62.28 87 SER A O 1
ATOM 683 N N . THR A 1 88 ? 12.637 -10.220 -26.020 1.00 61.72 88 THR A N 1
ATOM 684 C CA . THR A 1 88 ? 13.211 -10.102 -24.669 1.00 61.72 88 THR A CA 1
ATOM 685 C C . THR A 1 88 ? 12.633 -8.902 -23.927 1.00 61.72 88 THR A C 1
ATOM 687 O O . THR A 1 88 ? 12.163 -9.056 -22.808 1.00 61.72 88 THR A O 1
ATOM 690 N N . VAL A 1 89 ? 12.540 -7.739 -24.585 1.00 65.38 89 VAL A N 1
ATOM 691 C CA . VAL A 1 89 ? 11.981 -6.522 -23.970 1.00 65.38 89 VAL A CA 1
ATOM 692 C C . VAL A 1 89 ? 10.507 -6.703 -23.587 1.00 65.38 89 VAL A C 1
ATOM 694 O O . VAL A 1 89 ? 10.090 -6.221 -22.535 1.00 65.38 89 VAL A O 1
ATOM 697 N N . SER A 1 90 ? 9.714 -7.422 -24.393 1.00 67.69 90 SER A N 1
ATOM 698 C CA . SER A 1 90 ? 8.318 -7.712 -24.040 1.00 67.69 90 SER A CA 1
ATOM 699 C C . SER A 1 90 ? 8.185 -8.685 -22.866 1.00 67.69 90 SER A C 1
ATOM 701 O O . SER A 1 90 ? 7.338 -8.476 -22.003 1.00 67.69 90 SER A O 1
ATOM 703 N N . VAL A 1 91 ? 9.023 -9.726 -22.806 1.00 72.06 91 VAL A N 1
ATOM 704 C CA . VAL A 1 91 ? 8.968 -10.725 -21.724 1.00 72.06 91 VAL A CA 1
ATOM 705 C C . VAL A 1 91 ? 9.391 -10.104 -20.391 1.00 72.06 91 VAL A C 1
ATOM 707 O O . VAL A 1 91 ? 8.700 -10.293 -19.392 1.00 72.06 91 VAL A O 1
ATOM 710 N N . ASP A 1 92 ? 10.444 -9.283 -20.391 1.00 78.12 92 ASP A N 1
ATOM 711 C CA . ASP A 1 92 ? 10.941 -8.616 -19.183 1.00 78.12 92 ASP A CA 1
ATOM 712 C C . ASP A 1 92 ? 9.902 -7.641 -18.598 1.00 78.12 92 ASP A C 1
ATOM 714 O O . ASP A 1 92 ? 9.705 -7.584 -17.381 1.00 78.12 92 ASP A O 1
ATOM 718 N N . ALA A 1 93 ? 9.184 -6.905 -19.455 1.00 78.81 93 ALA A N 1
ATOM 719 C CA . ALA A 1 93 ? 8.125 -5.991 -19.029 1.00 78.81 93 ALA A CA 1
ATOM 720 C C . ALA A 1 93 ? 6.921 -6.733 -18.420 1.00 78.81 93 ALA A C 1
ATOM 722 O O . ALA A 1 93 ? 6.392 -6.321 -17.384 1.00 78.81 93 ALA A O 1
ATOM 723 N N . GLU A 1 94 ? 6.503 -7.848 -19.026 1.00 83.50 94 GLU A N 1
ATOM 724 C CA . GLU A 1 94 ? 5.420 -8.675 -18.489 1.00 83.50 94 GLU A CA 1
ATOM 725 C C . GLU A 1 94 ? 5.791 -9.339 -17.159 1.00 83.50 94 GLU A C 1
ATOM 727 O O . GLU A 1 94 ? 4.954 -9.432 -16.256 1.00 83.50 94 GLU A O 1
ATOM 732 N N . ASP A 1 95 ? 7.031 -9.810 -17.024 1.00 86.81 95 ASP A N 1
ATOM 733 C CA . ASP A 1 95 ? 7.536 -10.411 -15.790 1.00 86.81 95 ASP A CA 1
ATOM 734 C C . ASP A 1 95 ? 7.630 -9.375 -14.667 1.00 86.81 95 ASP A C 1
ATOM 736 O O . ASP A 1 95 ? 7.238 -9.654 -13.527 1.00 86.81 95 ASP A O 1
ATOM 740 N N . HIS A 1 96 ? 8.056 -8.153 -14.994 1.00 87.19 96 HIS A N 1
ATOM 741 C CA . HIS A 1 96 ? 8.077 -7.041 -14.052 1.00 87.19 96 HIS A CA 1
ATOM 742 C C . HIS A 1 96 ? 6.664 -6.681 -13.570 1.00 87.19 96 HIS A C 1
ATOM 744 O O . HIS A 1 96 ? 6.424 -6.575 -12.365 1.00 87.19 96 HIS A O 1
ATOM 750 N N . GLU A 1 97 ? 5.691 -6.598 -14.481 1.00 90.62 97 GLU A N 1
ATOM 751 C CA . GLU A 1 97 ? 4.298 -6.321 -14.127 1.00 90.62 97 GLU A CA 1
ATOM 752 C C . GLU A 1 97 ? 3.679 -7.450 -13.280 1.00 90.62 97 GLU A C 1
ATOM 754 O O . GLU A 1 97 ? 2.992 -7.198 -12.285 1.00 90.62 97 GLU A O 1
ATOM 759 N N . ARG A 1 98 ? 3.936 -8.719 -13.629 1.00 93.19 98 ARG A N 1
ATOM 760 C CA . ARG A 1 98 ? 3.496 -9.884 -12.838 1.00 93.19 98 ARG A CA 1
ATOM 761 C C . ARG A 1 98 ? 4.086 -9.857 -11.429 1.00 93.19 98 ARG A C 1
ATOM 763 O O . ARG A 1 98 ? 3.35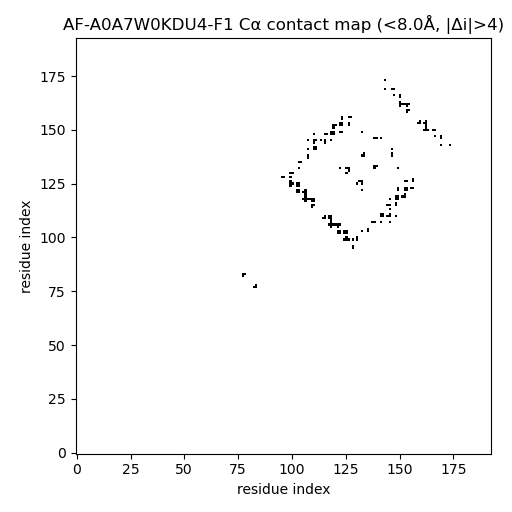0 -10.060 -10.458 1.00 93.19 98 ARG A O 1
ATOM 770 N N . SER A 1 99 ? 5.379 -9.563 -11.309 1.00 93.62 99 SER A N 1
ATOM 771 C CA . SER A 1 99 ? 6.058 -9.415 -10.020 1.00 93.62 99 SER A CA 1
ATOM 772 C C . SER A 1 99 ? 5.438 -8.291 -9.186 1.00 93.62 99 SER A C 1
ATOM 774 O O . SER A 1 99 ? 5.067 -8.518 -8.031 1.00 93.62 99 SER A O 1
ATOM 776 N N . ALA A 1 100 ? 5.192 -7.124 -9.784 1.00 94.62 100 ALA A N 1
ATOM 777 C CA . ALA A 1 100 ? 4.571 -5.985 -9.114 1.00 94.62 100 ALA A CA 1
ATOM 778 C C . ALA A 1 100 ? 3.151 -6.279 -8.610 1.00 94.62 100 ALA A C 1
ATOM 780 O O . ALA A 1 100 ? 2.810 -5.967 -7.466 1.00 94.62 100 ALA A O 1
ATOM 781 N N . ARG A 1 101 ? 2.326 -6.957 -9.419 1.00 95.00 101 ARG A N 1
ATOM 782 C CA . ARG A 1 101 ? 1.001 -7.422 -8.975 1.00 95.00 101 ARG A CA 1
ATOM 783 C C . ARG A 1 101 ? 1.117 -8.399 -7.805 1.00 95.00 101 ARG A C 1
ATOM 785 O O . ARG A 1 101 ? 0.345 -8.310 -6.850 1.00 95.00 101 ARG A O 1
ATOM 792 N N . SER A 1 102 ? 2.093 -9.308 -7.840 1.00 96.62 102 SER A N 1
ATOM 793 C CA . SER A 1 102 ? 2.333 -10.239 -6.732 1.00 96.62 102 SER A CA 1
ATOM 794 C C . SER A 1 102 ? 2.752 -9.514 -5.442 1.00 96.62 102 SER A C 1
ATOM 796 O O . SER A 1 102 ? 2.303 -9.887 -4.354 1.00 96.62 102 SER A O 1
ATOM 798 N N . ALA A 1 103 ? 3.534 -8.435 -5.559 1.00 97.06 103 ALA A N 1
ATOM 799 C CA . ALA A 1 103 ? 3.934 -7.581 -4.445 1.00 97.06 103 ALA A CA 1
ATOM 800 C C . ALA A 1 103 ? 2.734 -6.832 -3.844 1.00 97.06 103 ALA A C 1
ATOM 802 O O . ALA A 1 103 ? 2.562 -6.845 -2.625 1.00 97.06 103 ALA A O 1
ATOM 803 N N . ALA A 1 104 ? 1.837 -6.296 -4.681 1.00 97.25 104 ALA A N 1
ATOM 804 C CA . ALA A 1 104 ? 0.595 -5.670 -4.226 1.00 97.25 104 ALA A CA 1
ATOM 805 C C . ALA A 1 104 ? -0.263 -6.655 -3.416 1.00 97.25 104 ALA A C 1
ATOM 807 O O . ALA A 1 104 ? -0.673 -6.360 -2.293 1.00 97.25 104 ALA A O 1
ATOM 808 N N . VAL A 1 105 ? 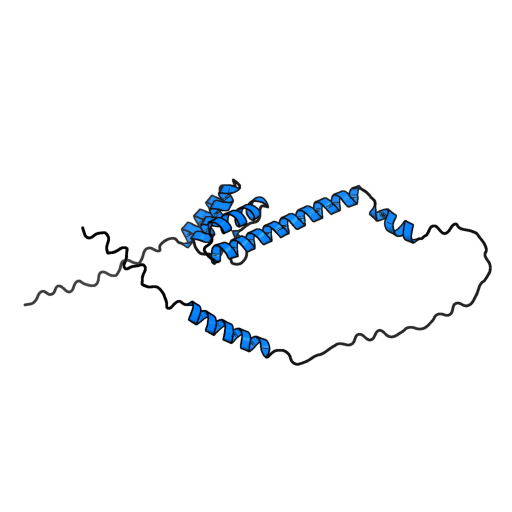-0.474 -7.869 -3.938 1.00 97.56 105 VAL A N 1
ATOM 809 C CA . VAL A 1 105 ? -1.232 -8.920 -3.238 1.00 97.56 105 VAL A CA 1
ATOM 810 C C . VAL A 1 105 ? -0.559 -9.308 -1.919 1.00 97.56 105 VAL A C 1
ATOM 812 O O . VAL A 1 105 ? -1.240 -9.446 -0.899 1.00 97.56 105 VAL A O 1
ATOM 815 N N . ARG A 1 106 ? 0.772 -9.436 -1.896 1.00 97.81 106 ARG A N 1
ATOM 816 C CA . ARG A 1 106 ? 1.534 -9.693 -0.666 1.00 97.81 106 ARG A CA 1
ATOM 817 C C . ARG A 1 106 ? 1.330 -8.579 0.364 1.00 97.81 106 ARG A C 1
ATOM 819 O O . ARG A 1 106 ? 1.060 -8.882 1.526 1.00 97.81 106 ARG A O 1
ATOM 826 N N . GLY A 1 107 ? 1.381 -7.320 -0.067 1.00 97.56 107 GLY A N 1
ATOM 827 C CA . GLY A 1 107 ? 1.087 -6.157 0.769 1.00 97.56 107 GLY A CA 1
ATOM 828 C C . GLY A 1 107 ? -0.311 -6.223 1.389 1.00 97.56 107 GLY A C 1
ATOM 829 O O . GLY A 1 107 ? -0.456 -6.001 2.592 1.00 97.56 107 GLY A O 1
ATOM 830 N N . LEU A 1 108 ? -1.337 -6.638 0.627 1.00 97.88 108 LEU A N 1
ATOM 831 C CA . LEU A 1 108 ? -2.687 -6.844 1.173 1.00 97.88 108 LEU A CA 1
ATOM 832 C C . LEU A 1 108 ? -2.703 -7.878 2.305 1.00 97.88 108 LEU A C 1
ATOM 834 O O . LEU A 1 108 ? -3.338 -7.648 3.335 1.00 97.88 108 LEU A O 1
ATOM 838 N N . PHE A 1 109 ? -2.039 -9.023 2.129 1.00 98.12 109 PHE A N 1
ATOM 839 C CA . PHE A 1 109 ? -1.990 -10.056 3.169 1.00 98.12 109 PHE A CA 1
ATOM 840 C C . PHE A 1 109 ? -1.280 -9.564 4.43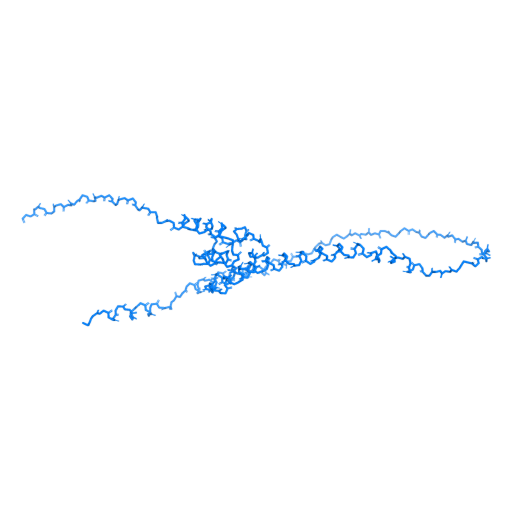4 1.00 98.12 109 PHE A C 1
ATOM 842 O O . PHE A 1 109 ? -1.792 -9.764 5.538 1.00 98.12 109 PHE A O 1
ATOM 849 N N . LEU A 1 110 ? -0.153 -8.868 4.278 1.00 98.19 110 LEU A N 1
ATOM 850 C CA . LEU A 1 110 ? 0.600 -8.292 5.394 1.00 98.19 110 LEU A CA 1
ATOM 851 C C . LEU A 1 110 ? -0.234 -7.251 6.149 1.00 98.19 110 LEU A C 1
ATOM 853 O O . LEU A 1 110 ? -0.371 -7.340 7.372 1.00 98.19 110 LEU A O 1
ATOM 857 N N . ALA A 1 111 ? -0.907 -6.355 5.427 1.00 97.88 111 ALA A N 1
ATOM 858 C CA . ALA A 1 111 ? -1.793 -5.357 6.013 1.00 97.88 111 ALA A CA 1
ATOM 859 C C . ALA A 1 111 ? -2.974 -5.991 6.767 1.00 97.88 111 ALA A C 1
ATOM 861 O O . ALA A 1 111 ? -3.334 -5.528 7.849 1.00 97.88 111 ALA A O 1
ATOM 862 N N . ARG A 1 112 ? -3.561 -7.078 6.244 1.00 96.88 112 ARG A N 1
ATOM 863 C CA . ARG A 1 112 ? -4.615 -7.833 6.952 1.00 96.88 112 ARG A CA 1
ATOM 864 C C . ARG A 1 112 ? -4.108 -8.497 8.226 1.00 96.88 112 ARG A C 1
ATOM 866 O O . ARG A 1 112 ? -4.855 -8.585 9.193 1.00 96.88 112 ARG A O 1
ATOM 873 N N . SER A 1 113 ? -2.853 -8.941 8.232 1.00 97.19 113 SER A N 1
ATOM 874 C CA . SER A 1 113 ? -2.212 -9.540 9.408 1.00 97.19 113 SER A CA 1
ATOM 875 C C . SER A 1 113 ? -1.749 -8.520 10.458 1.00 97.19 113 SER A C 1
ATOM 877 O O . SER A 1 113 ? -1.247 -8.916 11.503 1.00 97.19 113 SER A O 1
ATOM 879 N N . GLY A 1 114 ? -1.909 -7.216 10.200 1.00 97.62 114 GLY A N 1
ATOM 880 C CA . GLY A 1 114 ? -1.473 -6.149 11.106 1.00 97.62 114 GLY A CA 1
ATOM 881 C C . GLY A 1 114 ? -0.004 -5.738 10.956 1.00 97.62 114 GLY A C 1
ATOM 882 O O . GLY A 1 114 ? 0.458 -4.857 11.674 1.00 97.62 114 GLY A O 1
ATOM 883 N N . ARG A 1 115 ? 0.730 -6.337 10.012 1.00 98.12 115 ARG A N 1
ATOM 884 C CA . ARG A 1 115 ? 2.138 -6.029 9.719 1.00 98.12 115 ARG A CA 1
ATOM 885 C C . ARG A 1 115 ? 2.229 -4.857 8.742 1.00 98.12 115 ARG A C 1
ATOM 887 O O . ARG A 1 115 ? 2.424 -5.052 7.546 1.00 98.12 115 ARG A O 1
ATOM 894 N N . PHE A 1 116 ? 1.997 -3.642 9.235 1.00 98.31 116 PHE A N 1
ATOM 895 C CA . PHE A 1 116 ? 1.834 -2.458 8.381 1.00 98.31 116 PHE A CA 1
ATOM 896 C C . PHE A 1 116 ? 3.138 -1.953 7.757 1.00 98.31 116 PHE A C 1
ATOM 898 O O . PHE A 1 116 ? 3.112 -1.544 6.600 1.00 98.31 116 PHE A O 1
ATOM 905 N N . ASP A 1 117 ? 4.263 -2.034 8.467 1.00 98.12 117 ASP A N 1
ATOM 906 C CA . ASP A 1 117 ? 5.563 -1.608 7.930 1.00 98.12 117 ASP A CA 1
ATOM 907 C C . ASP A 1 117 ? 6.030 -2.534 6.798 1.00 98.12 117 ASP A C 1
ATOM 909 O O . ASP A 1 117 ? 6.414 -2.074 5.725 1.00 98.12 117 ASP A O 1
ATOM 913 N N . ASP A 1 118 ? 5.876 -3.849 6.974 1.00 98.12 118 ASP A N 1
ATOM 914 C CA . ASP A 1 118 ? 6.148 -4.825 5.911 1.00 98.12 118 ASP A CA 1
ATOM 915 C C . ASP A 1 118 ? 5.164 -4.688 4.740 1.00 98.12 118 ASP A C 1
ATOM 917 O O . ASP A 1 118 ? 5.507 -4.919 3.581 1.00 98.12 118 ASP A O 1
ATOM 921 N N . ALA A 1 119 ? 3.911 -4.325 5.026 1.00 98.25 119 ALA A N 1
ATOM 922 C CA . ALA A 1 119 ? 2.943 -4.051 3.975 1.00 98.25 119 ALA A CA 1
ATOM 923 C C . ALA A 1 119 ? 3.345 -2.815 3.162 1.00 98.25 119 ALA A C 1
ATOM 925 O O . ALA A 1 119 ? 3.251 -2.853 1.940 1.00 98.25 119 ALA A O 1
ATOM 926 N N . ARG A 1 120 ? 3.822 -1.748 3.820 1.00 98.19 120 ARG A N 1
ATOM 927 C CA . ARG A 1 120 ? 4.318 -0.526 3.171 1.00 98.19 120 ARG A CA 1
ATOM 928 C C . ARG A 1 120 ? 5.451 -0.840 2.198 1.00 98.19 120 ARG A C 1
ATOM 930 O O . ARG A 1 120 ? 5.367 -0.429 1.047 1.00 98.19 120 ARG A O 1
ATOM 937 N N . THR A 1 121 ? 6.448 -1.626 2.608 1.00 98.19 121 THR A N 1
ATOM 938 C CA . THR A 1 121 ? 7.564 -1.998 1.718 1.00 98.19 121 THR A CA 1
ATOM 939 C C . THR A 1 121 ? 7.093 -2.825 0.520 1.00 98.19 121 THR A C 1
ATOM 941 O O . THR A 1 121 ? 7.479 -2.546 -0.612 1.00 98.19 121 THR A O 1
ATOM 944 N N . ALA A 1 122 ? 6.191 -3.790 0.728 1.00 97.62 122 ALA A N 1
ATOM 945 C CA . ALA A 1 122 ? 5.609 -4.569 -0.367 1.00 97.62 122 ALA A CA 1
ATOM 946 C C . ALA A 1 122 ? 4.755 -3.710 -1.321 1.00 97.62 122 ALA A C 1
ATOM 948 O O . ALA A 1 122 ? 4.772 -3.921 -2.534 1.00 97.62 122 ALA A O 1
ATOM 949 N N . PHE A 1 123 ? 4.020 -2.731 -0.789 1.00 98.12 123 PHE A N 1
ATOM 950 C CA . PHE A 1 123 ? 3.259 -1.778 -1.591 1.00 98.12 123 PHE A CA 1
ATOM 951 C C . PHE A 1 123 ? 4.156 -0.818 -2.370 1.00 98.12 123 PHE A C 1
ATOM 953 O O . PHE A 1 123 ? 3.801 -0.486 -3.497 1.00 98.12 123 PHE A O 1
ATOM 960 N N . ALA A 1 124 ? 5.309 -0.418 -1.828 1.00 97.88 124 ALA A N 1
ATOM 961 C CA . ALA A 1 124 ? 6.253 0.459 -2.518 1.00 97.88 124 ALA A CA 1
ATOM 962 C C . ALA A 1 124 ? 6.785 -0.206 -3.798 1.00 97.88 124 ALA A C 1
ATOM 964 O O . ALA A 1 124 ? 6.731 0.397 -4.865 1.00 97.88 124 ALA A O 1
ATOM 965 N N . VAL A 1 125 ? 7.145 -1.496 -3.726 1.00 96.81 125 VAL A N 1
ATOM 966 C CA . VAL A 1 125 ? 7.561 -2.290 -4.902 1.00 96.81 125 VAL A CA 1
ATOM 967 C C . VAL A 1 125 ? 6.477 -2.312 -5.987 1.00 96.81 125 VAL A C 1
ATOM 969 O O . VAL A 1 125 ? 6.763 -2.194 -7.175 1.00 96.81 125 VAL A O 1
ATOM 972 N N . ALA A 1 126 ? 5.208 -2.445 -5.598 1.00 96.75 126 ALA A N 1
ATOM 973 C CA . ALA A 1 126 ? 4.107 -2.396 -6.557 1.00 96.75 126 ALA A CA 1
ATOM 974 C C . ALA A 1 126 ? 3.866 -0.980 -7.114 1.00 96.75 126 ALA A C 1
ATOM 976 O O . ALA A 1 126 ? 3.523 -0.826 -8.287 1.00 96.75 126 ALA A O 1
ATOM 977 N N . ALA A 1 127 ? 4.036 0.052 -6.285 1.00 96.25 127 ALA A N 1
ATOM 978 C CA . ALA A 1 127 ? 3.829 1.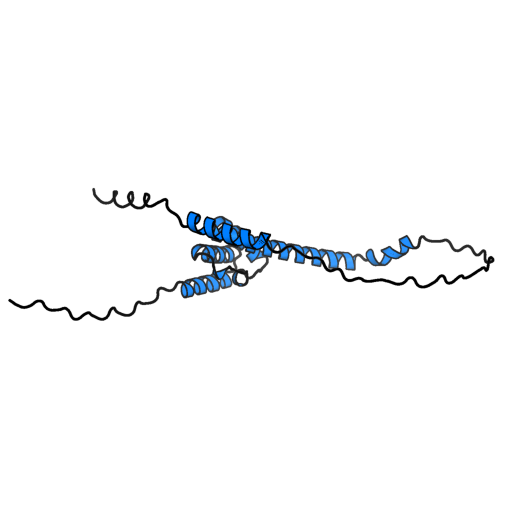444 -6.668 1.00 96.25 127 ALA A CA 1
ATOM 979 C C . ALA A 1 127 ? 4.899 1.952 -7.651 1.00 96.25 127 ALA A C 1
ATOM 981 O O . ALA A 1 127 ? 4.555 2.743 -8.535 1.00 96.25 127 ALA A O 1
ATOM 982 N N . GLU A 1 128 ? 6.140 1.469 -7.523 1.00 95.44 128 GLU A N 1
ATOM 983 C CA . GLU A 1 128 ? 7.274 1.722 -8.429 1.00 95.44 128 GLU A CA 1
ATOM 984 C C . GLU A 1 128 ? 6.984 1.234 -9.850 1.00 95.44 128 GLU A C 1
ATOM 986 O O . GLU A 1 128 ? 7.129 1.980 -10.816 1.00 95.44 128 GLU A O 1
ATOM 991 N N . ALA A 1 129 ? 6.400 0.043 -9.975 1.00 93.44 129 ALA A N 1
ATOM 992 C CA . ALA A 1 129 ? 5.909 -0.490 -11.245 1.00 93.44 129 ALA A CA 1
ATOM 993 C C . ALA A 1 129 ? 4.599 0.167 -11.732 1.00 93.44 129 ALA A C 1
ATOM 995 O O . ALA A 1 129 ? 3.897 -0.373 -12.586 1.00 93.44 129 ALA A O 1
ATOM 996 N N . SER A 1 130 ? 4.234 1.326 -11.179 1.00 92.38 130 SER A N 1
ATOM 997 C CA . SER A 1 130 ? 3.054 2.107 -11.555 1.00 92.38 130 SER A CA 1
ATOM 998 C C . SER A 1 130 ? 1.702 1.394 -11.387 1.00 92.38 130 SER A C 1
ATOM 1000 O O . SER A 1 130 ? 0.701 1.836 -11.952 1.00 92.38 130 SER A O 1
ATOM 1002 N N . ILE A 1 131 ? 1.620 0.351 -10.552 1.00 93.19 131 ILE A N 1
ATOM 1003 C CA . ILE A 1 131 ? 0.360 -0.353 -10.275 1.00 93.19 131 ILE A CA 1
ATOM 1004 C C . ILE A 1 131 ? -0.579 0.524 -9.429 1.00 93.19 131 ILE A C 1
ATOM 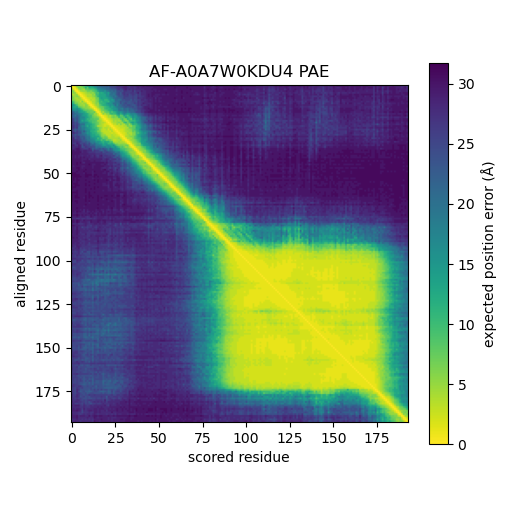1006 O O . ILE A 1 131 ? -0.181 1.147 -8.438 1.00 93.19 131 ILE A O 1
ATOM 1010 N N . ASP A 1 132 ? -1.862 0.553 -9.797 1.00 94.38 132 ASP A N 1
ATOM 1011 C CA . ASP A 1 132 ? -2.915 1.139 -8.965 1.00 94.38 132 ASP A CA 1
ATOM 1012 C C . ASP A 1 132 ? -3.295 0.171 -7.834 1.00 94.38 132 ASP A C 1
ATOM 1014 O O . ASP A 1 132 ? -3.997 -0.828 -8.026 1.00 94.38 132 ASP A O 1
ATOM 1018 N N . LEU A 1 133 ? -2.846 0.487 -6.619 1.00 94.56 133 LEU A N 1
ATOM 1019 C CA . LEU A 1 133 ? -3.135 -0.294 -5.419 1.00 94.56 133 LEU A CA 1
ATOM 1020 C C . LEU A 1 133 ? -4.639 -0.308 -5.107 1.00 94.56 133 LEU A C 1
ATOM 1022 O O . LEU A 1 133 ? -5.154 -1.298 -4.590 1.00 94.56 133 LEU A O 1
ATOM 1026 N N . THR A 1 134 ? -5.369 0.755 -5.461 1.00 96.06 134 THR A N 1
ATOM 1027 C CA . THR A 1 134 ? -6.797 0.900 -5.145 1.00 96.06 134 THR A CA 1
ATOM 1028 C C . THR A 1 134 ? -7.708 0.058 -6.033 1.00 96.06 134 THR A C 1
ATOM 1030 O O . THR A 1 134 ? -8.832 -0.257 -5.624 1.00 96.06 134 THR A O 1
ATOM 1033 N N . ALA A 1 135 ? -7.210 -0.334 -7.209 1.00 94.38 135 ALA A N 1
ATOM 1034 C CA . ALA A 1 135 ? -7.848 -1.278 -8.119 1.00 94.38 135 ALA A CA 1
ATOM 1035 C C . ALA A 1 135 ? -7.634 -2.743 -7.695 1.00 94.38 135 ALA A C 1
ATOM 1037 O O . ALA A 1 135 ? -8.298 -3.642 -8.213 1.00 94.38 135 ALA A O 1
ATOM 1038 N N . THR A 1 136 ? -6.735 -3.004 -6.738 1.00 93.88 136 THR A N 1
ATOM 1039 C CA . THR A 1 136 ? -6.446 -4.370 -6.295 1.00 93.88 136 THR A CA 1
ATOM 1040 C C . THR A 1 136 ? -7.639 -4.953 -5.517 1.00 93.88 136 THR A C 1
ATOM 1042 O O . THR A 1 136 ? -8.140 -4.317 -4.579 1.00 93.88 136 THR A O 1
ATOM 1045 N N . PRO A 1 137 ? -8.112 -6.172 -5.849 1.00 94.50 137 PRO A N 1
ATOM 1046 C CA . PRO A 1 137 ? -9.261 -6.777 -5.182 1.00 94.50 137 PRO A CA 1
ATOM 1047 C C . PRO A 1 137 ? -9.095 -6.878 -3.660 1.00 94.50 137 PRO A C 1
ATOM 1049 O O . PRO A 1 137 ? -8.102 -7.393 -3.148 1.00 94.50 137 PRO A O 1
ATOM 1052 N N . GLY A 1 138 ? -10.101 -6.405 -2.920 1.00 94.75 138 GLY A N 1
ATOM 1053 C CA . GLY A 1 138 ? -10.121 -6.445 -1.456 1.00 94.75 138 GLY A CA 1
ATOM 1054 C C . GLY A 1 138 ? -9.232 -5.406 -0.762 1.00 94.75 138 GLY A C 1
ATOM 1055 O O . GLY A 1 138 ? -9.088 -5.467 0.461 1.00 94.75 138 GLY A O 1
ATOM 1056 N N . PHE A 1 139 ? -8.659 -4.449 -1.504 1.00 97.19 139 PHE A N 1
ATOM 1057 C CA . PHE A 1 139 ? -7.911 -3.315 -0.947 1.00 97.19 139 PHE A CA 1
ATOM 1058 C C . PHE A 1 139 ? -8.776 -2.483 0.007 1.00 97.19 139 PHE A C 1
ATOM 1060 O O . PHE A 1 139 ? -8.376 -2.128 1.113 1.00 97.19 139 PHE A O 1
ATOM 1067 N N . TRP A 1 140 ? -10.016 -2.225 -0.399 1.00 96.62 140 TRP A N 1
ATOM 1068 C CA . TRP A 1 140 ? -10.968 -1.432 0.372 1.00 96.62 140 TRP A CA 1
ATOM 1069 C C . TRP A 1 140 ? -11.520 -2.142 1.613 1.00 96.62 140 TRP A C 1
ATOM 1071 O O . TRP A 1 140 ? -12.203 -1.501 2.410 1.00 96.62 140 TRP A O 1
ATOM 1081 N N . ASP A 1 141 ? -11.210 -3.424 1.795 1.00 96.00 141 ASP A N 1
ATOM 1082 C CA . ASP A 1 141 ? -11.574 -4.203 2.982 1.00 96.00 141 ASP A CA 1
ATOM 1083 C C . ASP A 1 141 ? -10.447 -4.232 4.028 1.00 96.00 141 ASP A C 1
ATOM 1085 O O . ASP A 1 141 ? -10.585 -4.856 5.080 1.00 96.00 141 ASP A O 1
ATOM 1089 N N . LEU A 1 142 ? -9.313 -3.575 3.753 1.00 96.56 142 LEU A N 1
ATOM 1090 C CA . LEU A 1 142 ? -8.204 -3.455 4.695 1.00 96.56 142 LEU A CA 1
ATOM 1091 C C . LEU A 1 142 ? -8.588 -2.619 5.930 1.00 96.56 142 LEU A C 1
ATOM 1093 O O . LEU A 1 142 ? -9.465 -1.753 5.865 1.00 96.56 142 LEU A O 1
ATOM 1097 N N . PRO A 1 143 ? -7.909 -2.820 7.076 1.00 96.06 143 PRO A N 1
ATOM 1098 C CA . PRO A 1 143 ? -8.015 -1.883 8.186 1.00 96.06 143 PRO A CA 1
ATOM 1099 C C . PRO A 1 143 ? -7.529 -0.490 7.760 1.00 96.06 143 PRO A C 1
ATOM 1101 O O . PRO A 1 143 ? -6.701 -0.349 6.856 1.00 96.06 143 PRO A O 1
ATOM 1104 N N . ARG A 1 144 ? -7.998 0.555 8.455 1.00 96.62 144 ARG A N 1
ATOM 1105 C CA . ARG A 1 144 ? -7.608 1.950 8.180 1.00 96.62 144 ARG A CA 1
ATOM 1106 C C . ARG A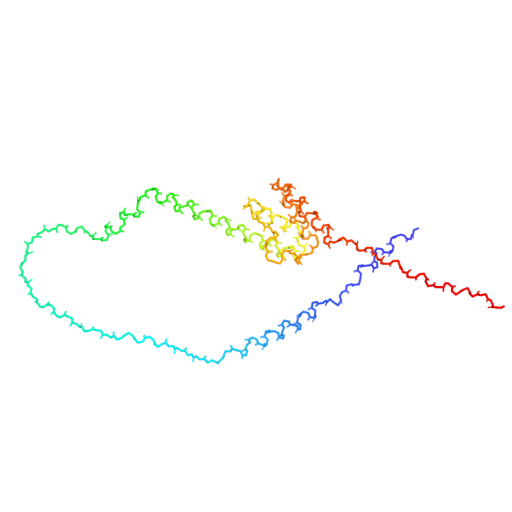 1 144 ? -6.087 2.126 8.132 1.00 96.62 144 ARG A C 1
ATOM 1108 O O . ARG A 1 144 ? -5.589 2.784 7.228 1.00 96.62 144 ARG A O 1
ATOM 1115 N N . SER A 1 145 ? -5.363 1.524 9.073 1.00 97.44 145 SER A N 1
ATOM 1116 C CA . SER A 1 145 ? -3.896 1.532 9.122 1.00 97.44 145 SER A CA 1
ATOM 1117 C C . SER A 1 145 ? -3.256 0.879 7.895 1.00 97.44 145 SER A C 1
ATOM 1119 O O . SER A 1 145 ? -2.284 1.410 7.377 1.00 97.44 145 SER A O 1
ATOM 1121 N N . GLY A 1 146 ? -3.834 -0.205 7.369 1.00 97.62 146 GLY A N 1
ATOM 1122 C CA . GLY A 1 146 ? -3.368 -0.853 6.140 1.00 97.62 146 GLY A CA 1
ATOM 1123 C C . GLY A 1 146 ? -3.517 0.035 4.904 1.00 97.62 146 GLY A C 1
ATOM 1124 O O . GLY A 1 146 ? -2.598 0.130 4.098 1.00 97.62 146 GLY A O 1
ATOM 1125 N N . MET A 1 147 ? -4.638 0.754 4.783 1.00 98.19 147 MET A N 1
ATOM 1126 C CA . MET A 1 147 ? -4.811 1.743 3.709 1.00 98.19 147 MET A CA 1
ATOM 1127 C C . MET A 1 147 ? -3.872 2.948 3.855 1.00 98.19 147 MET A C 1
ATOM 1129 O O . MET A 1 147 ? -3.416 3.488 2.852 1.00 98.19 147 MET A O 1
ATOM 1133 N N . LEU A 1 148 ? -3.571 3.379 5.085 1.00 98.12 148 LEU A N 1
ATOM 1134 C CA . LEU A 1 148 ? -2.591 4.444 5.324 1.00 98.12 148 LEU A CA 1
ATOM 1135 C C . LEU A 1 148 ? -1.157 3.984 5.031 1.00 98.12 148 LEU A C 1
ATOM 1137 O O . LEU A 1 148 ? -0.386 4.771 4.499 1.00 98.12 148 LEU A O 1
ATOM 1141 N N . ALA A 1 149 ? -0.820 2.718 5.293 1.00 98.31 149 ALA A N 1
ATOM 1142 C CA . ALA A 1 149 ? 0.462 2.138 4.892 1.00 98.31 149 ALA A C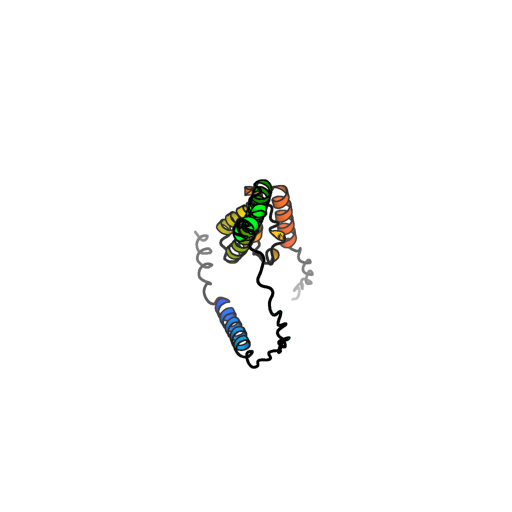A 1
ATOM 1143 C C . ALA A 1 149 ? 0.634 2.142 3.363 1.00 98.31 149 ALA A C 1
ATOM 1145 O O . ALA A 1 149 ? 1.710 2.461 2.871 1.00 98.31 149 ALA A O 1
ATOM 1146 N N . ALA A 1 150 ? -0.434 1.868 2.607 1.00 98.00 150 ALA A N 1
ATOM 1147 C CA . ALA A 1 150 ? -0.421 2.008 1.150 1.00 98.00 150 ALA A CA 1
ATOM 1148 C C . ALA A 1 150 ? -0.266 3.471 0.688 1.00 98.00 150 ALA A C 1
ATOM 1150 O O . ALA A 1 150 ? 0.395 3.726 -0.312 1.00 98.00 150 ALA A O 1
ATOM 1151 N N . ALA A 1 151 ? -0.834 4.442 1.413 1.00 98.06 151 ALA A N 1
ATOM 1152 C CA . ALA A 1 151 ? -0.603 5.861 1.127 1.00 98.06 151 ALA A CA 1
ATOM 1153 C C . ALA A 1 151 ? 0.858 6.263 1.388 1.00 98.06 151 ALA A C 1
ATOM 1155 O O . ALA A 1 151 ? 1.456 6.917 0.543 1.00 98.06 151 ALA A O 1
ATOM 1156 N N . ALA A 1 152 ? 1.445 5.805 2.496 1.00 98.19 152 ALA A N 1
ATOM 1157 C CA . ALA A 1 152 ? 2.858 6.026 2.805 1.00 98.19 152 ALA A CA 1
ATOM 1158 C C . ALA A 1 152 ? 3.789 5.368 1.770 1.00 98.19 152 ALA A C 1
ATOM 1160 O O . ALA A 1 152 ? 4.805 5.943 1.407 1.00 98.19 152 ALA A O 1
ATOM 1161 N N . ALA A 1 153 ? 3.411 4.206 1.232 1.00 98.00 153 ALA A N 1
ATOM 1162 C CA . ALA A 1 153 ? 4.151 3.564 0.150 1.00 98.00 153 ALA A CA 1
ATOM 1163 C C . ALA A 1 153 ? 4.152 4.389 -1.150 1.00 98.00 153 ALA A C 1
ATOM 1165 O O . ALA A 1 153 ? 5.142 4.389 -1.871 1.00 98.00 153 ALA A O 1
ATOM 1166 N N . TYR A 1 154 ? 3.071 5.119 -1.453 1.00 98.19 154 TYR A N 1
ATOM 1167 C CA . TYR A 1 154 ? 3.087 6.084 -2.557 1.00 98.19 154 TYR A CA 1
ATOM 1168 C C . TYR A 1 154 ? 4.007 7.276 -2.270 1.00 98.19 154 TYR A C 1
ATOM 1170 O O . TYR A 1 154 ? 4.645 7.768 -3.195 1.00 98.19 154 TYR A O 1
ATOM 1178 N N . GLU A 1 155 ? 4.105 7.728 -1.016 1.00 97.94 155 GLU A N 1
ATOM 1179 C CA . GLU A 1 155 ? 5.049 8.786 -0.622 1.00 97.94 155 GLU A CA 1
ATOM 1180 C C . GLU A 1 155 ? 6.509 8.329 -0.762 1.00 97.94 155 GLU A C 1
ATOM 1182 O O . GLU A 1 155 ? 7.331 9.110 -1.232 1.00 97.94 155 GLU A O 1
ATOM 1187 N N . ASP A 1 156 ? 6.817 7.066 -0.440 1.00 97.75 156 ASP A N 1
ATOM 1188 C CA . ASP A 1 156 ? 8.169 6.490 -0.574 1.00 97.75 156 ASP A CA 1
ATOM 1189 C C . ASP A 1 156 ? 8.684 6.476 -2.016 1.00 97.75 156 ASP A C 1
ATOM 1191 O O . ASP A 1 156 ? 9.883 6.582 -2.248 1.00 97.75 156 ASP A O 1
ATOM 1195 N N . VAL A 1 157 ? 7.772 6.349 -2.981 1.00 97.25 157 VAL A N 1
ATOM 1196 C CA . VAL A 1 157 ? 8.068 6.341 -4.423 1.00 97.25 157 VAL A CA 1
ATOM 1197 C C . VAL A 1 157 ? 7.804 7.727 -5.041 1.00 97.25 157 VAL A C 1
ATOM 1199 O O . VAL A 1 157 ? 7.620 7.864 -6.245 1.00 97.25 157 VAL A O 1
ATOM 1202 N N . GLU A 1 158 ? 7.717 8.776 -4.217 1.00 97.25 158 GLU A N 1
ATOM 1203 C CA . GLU A 1 158 ? 7.511 10.173 -4.638 1.00 97.25 158 GLU A CA 1
ATOM 1204 C C . GLU A 1 158 ? 6.210 10.426 -5.437 1.00 97.25 158 GLU A C 1
ATOM 1206 O O . GLU A 1 158 ? 6.020 11.466 -6.075 1.00 97.25 158 GLU A O 1
ATOM 1211 N N . ARG A 1 159 ? 5.234 9.515 -5.350 1.00 96.44 159 ARG A N 1
ATOM 1212 C CA . ARG A 1 159 ? 3.898 9.628 -5.962 1.00 96.44 159 ARG A CA 1
ATOM 1213 C C . ARG A 1 159 ? 2.935 10.383 -5.046 1.00 96.44 159 ARG A C 1
ATOM 1215 O O . ARG A 1 159 ? 1.890 9.885 -4.615 1.00 96.44 159 ARG A O 1
ATOM 1222 N N . PHE A 1 160 ? 3.293 11.627 -4.732 1.00 97.31 160 PHE A N 1
ATOM 1223 C CA . PHE A 1 160 ? 2.591 12.449 -3.737 1.00 97.31 160 PHE A CA 1
ATOM 1224 C C . PHE A 1 160 ? 1.130 12.742 -4.095 1.00 97.31 160 PHE A C 1
ATOM 1226 O O . PHE A 1 160 ? 0.285 12.884 -3.209 1.00 97.31 160 PHE A O 1
ATOM 1233 N N . ARG A 1 161 ? 0.800 12.825 -5.390 1.00 97.31 161 ARG A N 1
ATOM 1234 C CA . ARG A 1 161 ? -0.573 13.085 -5.843 1.00 97.31 161 ARG A CA 1
ATOM 1235 C C . ARG A 1 161 ? -1.493 11.918 -5.490 1.00 97.31 161 ARG A C 1
ATOM 1237 O O . ARG A 1 161 ? -2.597 12.130 -4.990 1.00 97.31 161 ARG A O 1
ATOM 1244 N N . GLU A 1 162 ? -1.040 10.698 -5.737 1.00 96.75 162 GLU A N 1
ATOM 1245 C CA . GLU A 1 162 ? -1.748 9.461 -5.435 1.00 96.75 162 GLU A CA 1
ATOM 1246 C C . GLU A 1 162 ? -1.841 9.241 -3.927 1.00 96.75 162 GLU A C 1
ATOM 1248 O O . GLU A 1 162 ? -2.921 8.919 -3.429 1.00 96.75 162 GLU A O 1
ATOM 1253 N N . ALA A 1 163 ? -0.764 9.520 -3.187 1.00 97.69 163 ALA A N 1
ATOM 1254 C CA . ALA A 1 163 ? -0.775 9.511 -1.726 1.00 97.69 163 ALA A CA 1
ATOM 1255 C C . ALA A 1 163 ? -1.818 10.488 -1.149 1.00 97.69 163 ALA A C 1
ATOM 1257 O O . ALA A 1 163 ? -2.632 10.121 -0.292 1.00 97.69 163 ALA A O 1
ATOM 1258 N N . ALA A 1 164 ? -1.863 11.723 -1.658 1.00 97.94 164 ALA A N 1
ATOM 1259 C CA . ALA A 1 164 ? -2.838 12.731 -1.249 1.00 97.94 164 ALA A CA 1
ATOM 1260 C C . ALA A 1 164 ? -4.277 12.315 -1.601 1.00 97.94 164 ALA A C 1
ATOM 1262 O O . ALA A 1 164 ? -5.179 12.410 -0.764 1.00 97.94 164 ALA A O 1
ATOM 1263 N N . ALA A 1 165 ? -4.501 11.800 -2.812 1.00 97.50 165 ALA A N 1
ATOM 1264 C CA . ALA A 1 165 ? -5.813 11.325 -3.245 1.00 97.50 165 ALA A CA 1
ATOM 1265 C C . ALA A 1 165 ? -6.303 10.140 -2.395 1.00 97.50 165 ALA A C 1
ATOM 1267 O O . ALA A 1 165 ? -7.451 10.129 -1.935 1.00 97.50 165 ALA A O 1
ATOM 1268 N N . LEU A 1 166 ? -5.430 9.163 -2.135 1.00 97.06 166 LEU A N 1
ATOM 1269 C CA . LEU A 1 166 ? -5.747 7.996 -1.320 1.00 97.06 166 LEU A CA 1
ATOM 1270 C C . LEU A 1 166 ? -6.009 8.393 0.135 1.00 97.06 166 LEU A C 1
ATOM 1272 O O . LEU A 1 166 ? -7.036 8.011 0.698 1.00 97.06 166 LEU A O 1
ATOM 1276 N N . SER A 1 167 ? -5.140 9.204 0.740 1.00 97.19 167 SER A N 1
ATOM 1277 C CA . SER A 1 167 ? -5.312 9.659 2.124 1.00 97.19 167 SER A CA 1
ATOM 1278 C C . SER A 1 167 ? -6.591 10.486 2.305 1.00 97.19 167 SER A C 1
ATOM 1280 O O . SER A 1 167 ? -7.324 10.274 3.277 1.00 97.19 167 SER A O 1
ATOM 1282 N N . ALA A 1 168 ? -6.936 11.356 1.350 1.00 97.19 168 ALA A N 1
ATOM 1283 C CA . ALA A 1 168 ? -8.202 12.087 1.341 1.00 97.19 168 ALA A CA 1
ATOM 1284 C C . ALA A 1 168 ? -9.408 11.137 1.266 1.00 97.19 168 ALA A C 1
ATOM 1286 O O . ALA A 1 168 ? -10.364 11.274 2.036 1.00 97.19 168 ALA A O 1
ATOM 1287 N N . ARG A 1 169 ? -9.346 10.120 0.399 1.00 96.50 169 ARG A N 1
ATOM 1288 C CA . ARG A 1 169 ? -10.409 9.115 0.261 1.00 96.50 169 ARG A CA 1
ATOM 1289 C C . ARG A 1 169 ? -10.574 8.267 1.523 1.00 96.50 169 ARG A C 1
ATOM 1291 O O . ARG A 1 169 ? -11.703 8.018 1.946 1.00 96.50 169 ARG A O 1
ATOM 1298 N N . VAL A 1 170 ? -9.474 7.883 2.174 1.00 96.06 170 VAL A N 1
ATOM 1299 C CA . VAL A 1 170 ? -9.490 7.189 3.473 1.00 96.06 170 VAL A CA 1
ATOM 1300 C C . VAL A 1 170 ? -10.126 8.075 4.545 1.00 96.06 170 VAL A C 1
ATOM 1302 O O . VAL A 1 170 ? -11.004 7.617 5.277 1.00 96.06 170 VAL A O 1
ATOM 1305 N N . ARG A 1 171 ? -9.749 9.358 4.624 1.00 94.75 171 ARG A N 1
ATOM 1306 C CA . ARG A 1 171 ? -10.349 10.316 5.571 1.00 94.75 171 ARG A CA 1
ATOM 1307 C C . ARG A 1 171 ? -11.854 10.462 5.361 1.00 94.75 171 ARG A C 1
ATOM 1309 O O . ARG A 1 171 ? -12.592 10.467 6.340 1.00 94.75 171 ARG A O 1
ATOM 1316 N N . LEU A 1 172 ? -12.314 10.531 4.111 1.00 93.62 172 LEU A N 1
ATOM 1317 C CA . LEU A 1 172 ? -13.740 10.606 3.791 1.00 93.62 172 LEU A CA 1
ATOM 1318 C C . LEU A 1 172 ? -14.488 9.336 4.217 1.00 93.62 172 LEU A C 1
ATOM 1320 O O . LEU A 1 172 ? -15.560 9.425 4.812 1.00 93.62 172 LEU A O 1
ATOM 1324 N N . ARG A 1 173 ? -13.907 8.158 3.956 1.00 92.31 173 ARG A N 1
ATOM 1325 C CA . ARG A 1 173 ? -14.498 6.861 4.315 1.00 92.31 173 ARG A CA 1
ATOM 1326 C C . ARG A 1 173 ? -14.673 6.691 5.823 1.00 92.31 173 ARG A C 1
ATOM 1328 O O . ARG A 1 173 ? -15.700 6.182 6.259 1.00 92.31 173 ARG A O 1
ATOM 1335 N N . TYR A 1 174 ? -13.686 7.116 6.607 1.00 90.50 174 TYR A N 1
ATOM 1336 C CA . TYR A 1 174 ? -13.701 7.021 8.072 1.00 90.50 174 TYR A CA 1
ATOM 1337 C C . TYR A 1 174 ? -14.125 8.324 8.753 1.00 90.50 174 TYR A C 1
ATOM 1339 O O . TYR A 1 174 ? -13.827 8.533 9.930 1.00 90.50 174 TYR A O 1
ATOM 1347 N N . ARG A 1 175 ? -14.811 9.217 8.029 1.00 89.19 175 ARG A N 1
ATOM 1348 C CA . ARG A 1 175 ? -15.296 10.469 8.601 1.00 89.19 175 ARG A CA 1
ATOM 1349 C C . ARG A 1 175 ? -16.292 10.155 9.728 1.00 89.19 175 ARG A C 1
ATOM 1351 O O . ARG A 1 175 ? -17.277 9.456 9.470 1.00 89.19 175 ARG A O 1
ATOM 1358 N N . PRO A 1 176 ? -16.090 10.673 10.953 1.00 82.38 176 PRO A N 1
ATOM 1359 C CA . PRO A 1 176 ? -17.077 10.526 12.010 1.00 82.38 176 PRO A CA 1
ATOM 1360 C C . PRO A 1 176 ? -18.382 11.184 11.556 1.00 82.38 176 PRO A C 1
ATOM 1362 O O . PRO A 1 176 ? -18.401 12.345 11.138 1.00 82.38 176 PRO A O 1
ATOM 1365 N N . ARG A 1 177 ? -19.477 10.421 11.591 1.00 79.50 177 ARG A N 1
ATOM 1366 C CA . ARG A 1 177 ? -20.811 10.968 11.344 1.00 79.50 177 ARG A CA 1
ATOM 1367 C C . ARG A 1 177 ? -21.209 11.769 12.576 1.00 79.50 177 ARG A C 1
ATOM 1369 O O . ARG A 1 177 ? -21.141 11.248 13.687 1.00 79.50 177 ARG A O 1
ATOM 1376 N N . SER A 1 178 ? -21.619 13.020 12.384 1.00 76.00 178 SER A N 1
ATOM 1377 C CA . SER A 1 178 ? -22.253 13.790 13.451 1.00 76.00 178 SER A CA 1
ATOM 1378 C C . SER A 1 178 ? -23.495 13.027 13.892 1.00 76.00 178 SER A C 1
ATOM 1380 O O . SER A 1 178 ? -24.392 12.794 13.076 1.00 76.00 178 SER A O 1
ATOM 1382 N N . MET A 1 179 ? -23.529 12.588 15.148 1.00 77.25 179 MET A N 1
ATOM 1383 C CA . MET A 1 179 ? -24.729 11.955 15.674 1.00 77.25 179 MET A CA 1
ATOM 1384 C C . MET A 1 179 ? -25.853 12.995 15.700 1.00 77.25 179 MET A C 1
ATOM 1386 O O . MET A 1 179 ? -25.589 14.147 16.060 1.00 77.25 179 MET A O 1
ATOM 1390 N N . PRO A 1 180 ? -27.084 12.627 15.300 1.00 80.25 180 PRO A N 1
ATOM 1391 C CA . PRO A 1 180 ? -28.221 13.516 15.468 1.00 80.25 180 PRO A CA 1
ATOM 1392 C C . PRO A 1 180 ? -28.292 13.921 16.939 1.00 80.25 180 PRO A C 1
ATOM 1394 O O . PRO A 1 180 ? -28.102 13.078 17.821 1.00 80.25 180 PRO A O 1
ATOM 1397 N N . ALA A 1 181 ? -28.508 15.216 17.191 1.00 75.69 181 ALA A N 1
ATOM 1398 C CA . ALA A 1 181 ? -28.657 15.733 18.541 1.00 75.69 181 ALA A CA 1
ATOM 1399 C C . ALA A 1 181 ? -29.697 14.872 19.261 1.00 75.69 181 ALA A C 1
ATOM 1401 O O . ALA A 1 181 ? -30.834 14.751 18.799 1.00 75.69 181 ALA A O 1
ATOM 1402 N N . MET A 1 182 ? -29.270 14.207 20.338 1.00 76.00 182 MET A N 1
ATOM 1403 C CA . MET A 1 182 ? -30.150 13.366 21.135 1.00 76.00 182 MET A CA 1
ATOM 1404 C C . MET A 1 182 ? -31.346 14.240 21.529 1.00 76.00 182 MET A C 1
ATOM 1406 O O . MET A 1 182 ? -31.119 15.335 22.057 1.00 76.00 182 MET A O 1
ATOM 1410 N N . PRO A 1 183 ? -32.592 13.836 21.209 1.00 77.25 183 PRO A N 1
ATOM 1411 C CA . PRO A 1 183 ? -33.752 14.664 21.491 1.00 77.25 183 PRO A CA 1
ATOM 1412 C C . PRO A 1 183 ? -33.708 14.986 22.975 1.00 77.25 183 PRO A C 1
ATOM 1414 O O . PRO A 1 183 ? -33.574 14.072 23.791 1.00 77.25 183 PRO A O 1
ATOM 1417 N N . ALA A 1 184 ? -33.727 16.279 23.307 1.00 72.75 184 ALA A N 1
ATOM 1418 C CA . ALA A 1 184 ? -33.680 16.754 24.678 1.00 72.75 184 ALA A CA 1
ATOM 1419 C C . ALA A 1 184 ? -34.897 16.179 25.404 1.00 72.75 184 ALA A C 1
ATOM 1421 O O . ALA A 1 184 ? -35.997 16.728 25.353 1.00 72.75 184 ALA A O 1
ATOM 1422 N N . GLY A 1 185 ? -34.708 15.005 26.009 1.00 72.31 185 GLY A N 1
ATOM 1423 C CA . GLY A 1 185 ? -35.715 14.326 26.789 1.00 72.31 185 GLY A CA 1
ATOM 1424 C C . GLY A 1 185 ? -36.149 15.308 27.852 1.00 72.31 185 GLY A C 1
ATOM 1425 O O . GLY A 1 185 ? -35.336 15.707 28.684 1.00 72.31 185 GLY A O 1
ATOM 1426 N N . ARG A 1 186 ? -37.407 15.742 27.738 1.00 61.47 186 ARG A N 1
ATOM 1427 C CA . ARG A 1 186 ? -38.137 16.616 28.652 1.00 61.47 186 ARG A CA 1
ATOM 1428 C C . ARG A 1 186 ? -37.648 16.315 30.066 1.00 61.47 186 ARG A C 1
ATOM 1430 O O . ARG A 1 186 ? -38.007 15.273 30.617 1.00 61.47 186 ARG A O 1
ATOM 1437 N N . ARG A 1 187 ? -36.761 17.169 30.603 1.00 61.22 187 ARG A N 1
ATOM 1438 C CA . ARG A 1 187 ? -36.314 17.090 31.996 1.00 61.22 187 ARG A CA 1
ATOM 1439 C C . ARG A 1 187 ? -37.603 17.084 32.798 1.00 61.22 187 ARG A C 1
ATOM 1441 O O . ARG A 1 187 ? -38.283 18.104 32.858 1.00 61.22 187 ARG A O 1
ATOM 1448 N N . ARG A 1 188 ? -37.995 15.917 33.316 1.00 62.78 188 ARG A N 1
ATOM 1449 C CA . ARG A 1 188 ? -39.082 15.830 34.280 1.00 62.78 188 ARG A CA 1
ATOM 1450 C C . ARG A 1 188 ? -38.541 16.569 35.484 1.00 62.78 188 ARG A C 1
ATOM 1452 O O . ARG A 1 188 ? -37.693 16.053 36.204 1.00 62.78 188 ARG A O 1
ATOM 1459 N N . THR A 1 189 ? -38.931 17.827 35.607 1.00 64.19 189 THR A N 1
ATOM 1460 C CA . THR A 1 189 ? -38.776 18.588 36.830 1.00 64.19 189 THR A CA 1
ATOM 1461 C C . THR A 1 189 ? -39.549 17.812 37.885 1.00 64.19 189 THR A C 1
ATOM 1463 O O . THR A 1 189 ? -40.776 17.867 37.924 1.00 64.19 189 THR A O 1
ATOM 1466 N N . ALA A 1 190 ? -38.836 17.007 38.669 1.00 55.59 190 ALA A N 1
ATOM 1467 C CA . ALA A 1 190 ? -39.330 16.507 39.937 1.00 55.59 190 ALA A CA 1
ATOM 1468 C C . ALA A 1 190 ? -39.438 17.729 40.858 1.00 55.59 190 ALA A C 1
ATOM 1470 O O . ALA A 1 190 ? -38.470 18.153 41.479 1.00 55.59 190 ALA A O 1
ATOM 1471 N N . SER A 1 191 ? -40.599 18.371 40.810 1.00 58.50 191 SER A N 1
ATOM 1472 C CA . SER A 1 191 ? -41.055 19.404 41.728 1.00 58.50 191 SER A CA 1
ATOM 1473 C C . SER A 1 191 ? -42.417 18.921 42.214 1.00 58.50 191 SER A C 1
ATOM 1475 O O . SER A 1 191 ? -43.321 18.701 41.410 1.00 58.50 191 SER A O 1
ATOM 1477 N N . GLY A 1 192 ? -42.495 18.659 43.512 1.00 61.59 192 GLY A N 1
ATOM 1478 C CA . GLY A 1 192 ? -43.571 17.946 44.195 1.00 61.59 192 GLY A CA 1
ATOM 1479 C C . GLY A 1 192 ? -42.916 16.883 45.078 1.00 61.59 192 GLY A C 1
ATOM 1480 O O . GLY A 1 192 ? -42.299 15.968 44.543 1.00 61.59 192 GLY A O 1
ATOM 1481 N N . SER A 1 193 ? -42.911 16.986 46.402 1.00 51.62 193 SER A N 1
ATOM 1482 C CA . SER A 1 193 ? -43.736 17.778 47.322 1.00 51.62 193 SER A CA 1
ATOM 1483 C C . SER A 1 193 ? -43.000 17.940 48.647 1.00 51.62 193 SER A C 1
ATOM 1485 O O . SER A 1 193 ? -42.127 17.086 48.923 1.00 51.62 193 SER A O 1
#